Protein AF-A0A1A7W8U2-F1 (afdb_monomer)

Nearest PDB structures (foldseek):
  7jtv-assembly2_A  TM=6.544E-01  e=3.484E-09  Pseudomonas aeruginosa PAO1
  5kdx-assembly1_A  TM=6.532E-01  e=2.659E-08  Pseudomonas aeruginosa PAO1
  5kdv-assembly1_A  TM=6.875E-01  e=7.124E-08  Pseudomonas aeruginosa PAO1
  3q7t-assembly1_B  TM=6.102E-01  e=1.010E-01  Chlamydia trachomatis L2/434/Bu
  3um6-assembly1_A  TM=3.152E-01  e=7.712E-01  Plasmodium falciparum

Structure (mmCIF, N/CA/C/O backbone):
data_AF-A0A1A7W8U2-F1
#
_entry.id   AF-A0A1A7W8U2-F1
#
loop_
_atom_site.group_PDB
_atom_site.id
_atom_site.type_symbol
_atom_site.label_atom_id
_atom_site.label_alt_id
_atom_site.label_comp_id
_atom_site.label_asym_id
_atom_site.label_entity_id
_atom_site.label_seq_id
_atom_site.pdbx_PDB_ins_code
_atom_site.Cartn_x
_atom_site.Cartn_y
_atom_site.Cartn_z
_atom_site.occupancy
_atom_site.B_iso_or_equiv
_atom_site.auth_seq_id
_atom_site.auth_comp_id
_atom_site.auth_asym_id
_atom_site.auth_atom_id
_atom_site.pdbx_PDB_model_num
ATOM 1 N N . MET A 1 1 ? -17.447 20.266 -25.792 1.00 35.22 1 MET A N 1
ATOM 2 C CA . MET A 1 1 ? -17.569 19.116 -24.877 1.00 35.22 1 MET A CA 1
ATOM 3 C C . MET A 1 1 ? -16.655 19.407 -23.708 1.00 35.22 1 MET A C 1
ATOM 5 O O . MET A 1 1 ? -15.456 19.526 -23.907 1.00 35.22 1 MET A O 1
ATOM 9 N N . SER A 1 2 ? -17.232 19.702 -22.549 1.00 32.31 2 SER A N 1
ATOM 10 C CA . SER A 1 2 ? -16.491 19.983 -21.322 1.00 32.31 2 SER A CA 1
ATOM 11 C C . SER A 1 2 ? -15.812 18.700 -20.852 1.00 32.31 2 SER A C 1
ATOM 13 O O . SER A 1 2 ? -16.503 17.728 -20.559 1.00 32.31 2 SER A O 1
ATOM 15 N N . TYR A 1 3 ? -14.481 18.703 -20.794 1.00 31.14 3 TYR A N 1
ATOM 16 C CA . TYR A 1 3 ? -13.728 17.728 -20.013 1.00 31.14 3 TYR A CA 1
ATOM 17 C C . TYR A 1 3 ? -14.196 17.852 -18.558 1.00 31.14 3 TYR A C 1
ATOM 19 O O . TYR A 1 3 ? -13.901 18.846 -17.897 1.00 31.14 3 TYR A O 1
ATOM 27 N N . GLN A 1 4 ? -14.983 16.890 -18.082 1.00 29.34 4 GLN A N 1
ATOM 28 C CA . GLN A 1 4 ? -15.082 16.634 -16.651 1.00 29.34 4 GLN A CA 1
ATOM 29 C C . GLN A 1 4 ? -13.845 15.808 -16.294 1.00 29.34 4 GLN A C 1
ATOM 31 O O . GLN A 1 4 ? -13.695 14.714 -16.843 1.00 29.34 4 GLN A O 1
ATOM 36 N N . PRO A 1 5 ? -12.940 16.307 -15.434 1.00 37.75 5 PRO A N 1
ATOM 37 C CA . PRO A 1 5 ? -11.968 15.437 -14.789 1.00 37.75 5 PRO A CA 1
ATOM 38 C C . PRO A 1 5 ? -12.757 14.310 -14.124 1.00 37.75 5 PRO A C 1
ATOM 40 O O . PRO A 1 5 ? -13.799 14.578 -13.517 1.00 37.75 5 PRO A O 1
ATOM 43 N N . SER A 1 6 ? -12.308 13.066 -14.269 1.00 42.12 6 SER A N 1
ATOM 44 C CA . SER A 1 6 ? -12.828 11.951 -13.480 1.00 42.12 6 SER A CA 1
ATOM 45 C C . SER A 1 6 ? -12.882 12.396 -12.019 1.00 42.12 6 SER A C 1
ATOM 47 O O . SER A 1 6 ? -11.857 12.766 -11.448 1.00 42.12 6 SER A O 1
ATOM 49 N N . GLN A 1 7 ? -14.080 12.459 -11.436 1.00 42.94 7 GLN A N 1
ATOM 50 C CA . GLN A 1 7 ? -14.236 12.754 -10.018 1.00 42.94 7 GLN A CA 1
ATOM 51 C C . GLN A 1 7 ? -13.524 11.639 -9.242 1.00 42.94 7 GLN A C 1
ATOM 53 O O . GLN A 1 7 ? -14.073 10.551 -9.096 1.00 42.94 7 GLN A O 1
ATOM 58 N N . ASN A 1 8 ? -12.307 11.910 -8.760 1.00 53.53 8 ASN A N 1
ATOM 59 C CA . ASN A 1 8 ? -11.673 11.163 -7.676 1.00 53.53 8 ASN A CA 1
ATOM 60 C C . ASN A 1 8 ? -12.566 11.320 -6.445 1.00 53.53 8 ASN A C 1
ATOM 62 O O . ASN A 1 8 ? -12.392 12.231 -5.643 1.00 53.53 8 ASN A O 1
ATOM 66 N N . SER A 1 9 ? -13.595 10.491 -6.321 1.00 67.06 9 SER A N 1
ATOM 67 C CA . SER A 1 9 ? -14.590 10.643 -5.260 1.00 67.06 9 SER A CA 1
ATOM 68 C C . SER A 1 9 ? -14.174 9.925 -3.967 1.00 67.06 9 SER A C 1
ATOM 70 O O . SER A 1 9 ? -15.036 9.476 -3.217 1.00 67.06 9 SER A O 1
ATOM 72 N N . HIS A 1 10 ? -12.871 9.850 -3.673 1.00 89.81 10 HIS A N 1
ATOM 73 C CA . HIS A 1 10 ? -12.372 9.422 -2.358 1.00 89.81 10 HIS A CA 1
ATOM 74 C C . HIS A 1 10 ? -12.546 10.506 -1.287 1.00 89.81 10 HIS A C 1
ATOM 76 O O . HIS A 1 10 ? -12.275 10.266 -0.119 1.00 89.81 10 HIS A O 1
ATOM 82 N N . GLU A 1 11 ? -13.043 11.693 -1.648 1.00 91.31 11 GLU A N 1
ATOM 83 C CA . GLU A 1 11 ? -13.324 12.775 -0.695 1.00 91.31 11 GLU A CA 1
ATOM 84 C C . GLU A 1 11 ? -14.271 12.328 0.429 1.00 91.31 11 GLU A C 1
ATOM 86 O O . GLU A 1 11 ? -14.074 12.685 1.586 1.00 91.31 11 GLU A O 1
ATOM 91 N N . GLY A 1 12 ? -15.276 11.499 0.120 1.00 92.81 12 GLY A N 1
ATOM 92 C CA . GLY A 1 12 ? -16.163 10.928 1.140 1.00 92.81 12 GLY A CA 1
ATOM 93 C C . GLY A 1 12 ? -15.429 9.989 2.102 1.00 92.81 12 GLY A C 1
ATOM 94 O O . GLY A 1 12 ? -15.627 10.072 3.316 1.00 92.81 12 GLY A O 1
ATOM 95 N N . ASP A 1 13 ? -14.543 9.146 1.568 1.00 95.25 13 ASP A N 1
ATOM 96 C CA . ASP A 1 13 ? -13.718 8.214 2.342 1.00 95.25 13 ASP A CA 1
ATOM 97 C C . ASP A 1 13 ? -12.736 8.968 3.246 1.00 95.25 13 ASP A C 1
ATOM 99 O O . ASP A 1 13 ? -12.696 8.751 4.458 1.00 95.25 13 ASP A O 1
ATOM 103 N N . TYR A 1 14 ? -12.005 9.922 2.669 1.00 96.62 14 TYR A N 1
ATOM 104 C CA . TYR A 1 14 ? -11.089 10.803 3.380 1.00 96.62 14 TYR A CA 1
ATOM 105 C C . TYR A 1 14 ? -11.808 11.556 4.504 1.00 96.62 14 TYR A C 1
ATOM 107 O O . TYR A 1 14 ? -11.382 11.499 5.656 1.00 96.62 14 TYR A O 1
ATOM 115 N N . MET A 1 15 ? -12.956 12.177 4.219 1.00 94.94 15 MET A N 1
ATOM 116 C CA . MET A 1 15 ? -13.749 12.881 5.230 1.00 94.94 15 MET A CA 1
ATOM 117 C C . MET A 1 15 ? -14.269 11.951 6.331 1.00 94.94 15 MET A C 1
ATOM 119 O O . MET A 1 15 ? -14.383 12.380 7.480 1.00 94.94 15 MET A O 1
ATOM 123 N N . SER A 1 16 ? -14.570 10.688 6.011 1.00 95.31 16 SER A N 1
ATOM 124 C CA . SER A 1 16 ? -14.965 9.681 6.999 1.00 95.31 16 SER A CA 1
ATOM 125 C C . SER A 1 16 ? -13.815 9.349 7.952 1.00 95.31 16 SER A C 1
ATOM 127 O O . SER A 1 16 ? -14.021 9.321 9.166 1.00 95.31 16 SER A O 1
ATOM 129 N N . ILE A 1 17 ? -12.608 9.132 7.423 1.00 97.25 17 ILE A N 1
ATOM 130 C CA . ILE A 1 17 ? -11.418 8.775 8.213 1.00 97.25 17 ILE A CA 1
ATOM 131 C C . ILE A 1 17 ? -10.926 9.979 9.036 1.00 97.25 17 ILE A C 1
ATOM 133 O O . ILE A 1 17 ? -10.627 9.862 10.225 1.00 97.25 17 ILE A O 1
ATOM 137 N N . MET A 1 18 ? -10.919 11.169 8.438 1.00 97.31 18 MET A N 1
ATOM 138 C CA . MET A 1 18 ? -10.393 12.397 9.046 1.00 97.31 18 MET A CA 1
ATOM 139 C C . MET A 1 18 ? -11.409 13.138 9.927 1.00 97.31 18 MET A C 1
ATOM 141 O O . MET A 1 18 ? -11.132 14.215 10.464 1.00 97.31 18 MET A O 1
ATOM 145 N N . ARG A 1 19 ? -12.606 12.570 10.104 1.00 96.12 19 ARG A N 1
ATOM 146 C CA . ARG A 1 19 ? -13.731 13.201 10.796 1.00 96.12 19 ARG A CA 1
ATOM 147 C C . ARG A 1 19 ? -13.364 13.666 12.208 1.00 96.12 19 ARG A C 1
ATOM 149 O O . ARG A 1 19 ? -13.035 12.870 13.083 1.00 96.12 19 ARG A O 1
ATOM 156 N N . GLY A 1 20 ? -13.535 14.963 12.456 1.00 95.50 20 GLY A N 1
ATOM 157 C CA . GLY A 1 20 ? -13.331 15.572 13.775 1.00 95.50 20 GLY A CA 1
ATOM 158 C C . GLY A 1 20 ? -11.870 15.871 14.121 1.00 95.50 20 GLY A C 1
ATOM 159 O O . GLY A 1 20 ? -11.619 16.489 15.156 1.00 95.50 20 GLY A O 1
ATOM 160 N N . LEU A 1 21 ? -10.923 15.501 13.256 1.00 96.44 21 LEU A N 1
ATOM 161 C CA . LEU A 1 21 ? -9.517 15.857 13.401 1.00 96.44 21 LEU A CA 1
ATOM 162 C C . LEU A 1 21 ? -9.290 17.277 12.876 1.00 96.44 21 LEU A C 1
ATOM 164 O O . LEU A 1 21 ? -9.872 17.686 11.873 1.00 96.44 21 LEU A O 1
ATOM 168 N N . ARG A 1 22 ? -8.457 18.046 13.579 1.00 94.81 22 ARG A N 1
ATOM 169 C CA . ARG A 1 22 ? -8.052 19.404 13.168 1.00 94.81 22 ARG A CA 1
ATOM 170 C C . ARG A 1 22 ? -6.588 19.474 12.784 1.00 94.81 22 ARG A C 1
ATOM 172 O O . ARG A 1 22 ? -6.221 20.246 11.907 1.00 94.81 22 ARG A O 1
ATOM 179 N N . GLU A 1 23 ? -5.774 18.679 13.458 1.00 95.12 23 GLU A N 1
ATOM 180 C CA . GLU A 1 23 ? -4.347 18.571 13.224 1.00 95.12 23 GLU A CA 1
ATOM 181 C C . GLU A 1 23 ? -3.873 17.160 13.580 1.00 95.12 23 GLU A C 1
ATOM 183 O O . GLU A 1 23 ? -4.498 16.471 14.393 1.00 95.12 23 GLU A O 1
ATOM 188 N N . LEU A 1 24 ? -2.772 16.750 12.963 1.00 95.44 24 LEU A N 1
ATOM 189 C CA . LEU A 1 24 ? -2.006 15.558 13.288 1.00 95.44 24 LEU A CA 1
ATOM 190 C C . LEU A 1 24 ? -0.619 16.013 13.739 1.00 95.44 24 LEU A C 1
ATOM 192 O O . LEU A 1 24 ? 0.217 16.395 12.920 1.00 95.44 24 LEU A O 1
ATOM 196 N N . ASN A 1 25 ? -0.373 15.975 15.045 1.00 94.56 25 ASN A N 1
ATOM 197 C CA . ASN A 1 25 ? 0.931 16.320 15.593 1.00 94.56 25 ASN A CA 1
ATOM 198 C C . ASN A 1 25 ? 1.890 15.128 15.477 1.00 94.56 25 ASN A C 1
ATOM 200 O O . ASN A 1 25 ? 1.890 14.248 16.338 1.00 94.56 25 ASN A O 1
ATOM 204 N N . LEU A 1 26 ? 2.704 15.108 14.419 1.00 92.62 26 LEU A N 1
ATOM 205 C CA . LEU A 1 26 ? 3.667 14.035 14.159 1.00 92.62 26 LEU A CA 1
ATOM 206 C C . LEU A 1 26 ? 5.049 14.318 14.758 1.00 92.62 26 LEU A C 1
ATOM 208 O O . LEU A 1 26 ? 5.908 13.446 14.692 1.00 92.62 26 LEU A O 1
ATOM 212 N N . CYS A 1 27 ? 5.265 15.478 15.393 1.00 88.44 27 CYS A N 1
ATOM 213 C CA . CYS A 1 27 ? 6.542 15.911 15.987 1.00 88.44 27 CYS A CA 1
ATOM 214 C C . CYS A 1 27 ? 6.988 15.095 17.225 1.00 88.44 27 CYS A C 1
ATOM 216 O O . CYS A 1 27 ? 7.763 15.585 18.049 1.00 88.44 27 CYS A O 1
ATOM 218 N N . GLY A 1 28 ? 6.455 13.885 17.403 1.00 82.12 28 GLY A N 1
ATOM 219 C CA . GLY A 1 28 ? 6.879 12.934 18.423 1.00 82.12 28 GLY A CA 1
ATOM 220 C C . GLY A 1 28 ? 8.245 12.304 18.110 1.00 82.12 28 GLY A C 1
ATOM 221 O O . GLY A 1 28 ? 8.910 12.688 17.150 1.00 82.12 28 GLY A O 1
ATOM 222 N N . PRO A 1 29 ? 8.689 11.326 18.918 1.00 85.31 29 PRO A N 1
ATOM 223 C CA . PRO A 1 29 ? 9.993 10.681 18.740 1.00 85.31 29 PRO A CA 1
ATOM 224 C C . PRO A 1 29 ? 10.050 9.723 17.536 1.00 85.31 29 PRO A C 1
ATOM 226 O O . PRO A 1 29 ? 11.126 9.255 17.174 1.00 85.31 29 PRO A O 1
ATOM 229 N N . CYS A 1 30 ? 8.901 9.408 16.944 1.00 88.81 30 CYS A N 1
ATOM 230 C CA . CYS A 1 30 ? 8.730 8.369 15.937 1.00 88.81 30 CYS A CA 1
ATOM 231 C C . CYS A 1 30 ? 8.957 8.951 14.539 1.00 88.81 30 CYS A C 1
ATOM 233 O O . CYS A 1 30 ? 8.288 9.915 14.164 1.00 88.81 30 CYS A O 1
ATOM 235 N N . T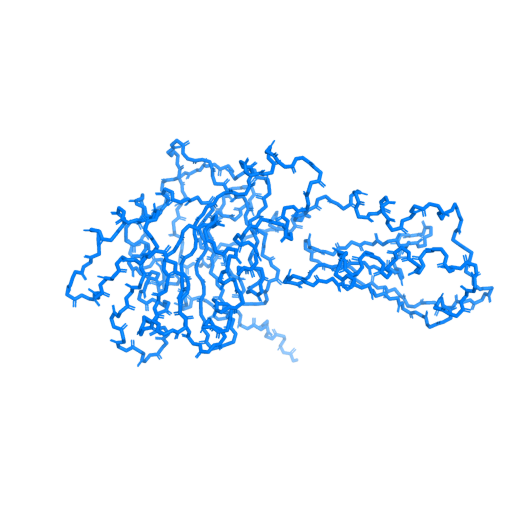HR A 1 31 ? 9.864 8.362 13.756 1.00 95.06 31 THR A N 1
ATOM 236 C CA . THR A 1 31 ? 10.108 8.789 12.367 1.00 95.06 31 THR A CA 1
ATOM 237 C C . THR A 1 31 ? 9.391 7.841 11.411 1.00 95.06 31 THR A C 1
ATOM 239 O O . THR A 1 31 ? 9.801 6.687 11.319 1.00 95.06 31 THR A O 1
ATOM 242 N N . PRO A 1 32 ? 8.330 8.269 10.710 1.00 97.00 32 PRO A N 1
ATOM 243 C CA . PRO A 1 32 ? 7.587 7.384 9.824 1.00 97.00 32 PRO A CA 1
ATOM 244 C C . PRO A 1 32 ? 8.357 7.082 8.532 1.00 97.00 32 PRO A C 1
ATOM 246 O O . PRO A 1 32 ? 9.277 7.812 8.170 1.00 97.00 32 PRO A O 1
ATOM 249 N N . SER A 1 33 ? 7.956 6.043 7.805 1.00 96.62 33 SER A N 1
ATOM 250 C CA . SER A 1 33 ? 8.289 5.889 6.385 1.00 96.62 33 SER A CA 1
ATOM 251 C C . SER A 1 33 ? 7.506 6.883 5.526 1.00 96.62 33 SER A C 1
ATOM 253 O O . SER A 1 33 ? 6.330 7.145 5.784 1.00 96.62 33 SER A O 1
ATOM 255 N N . ASP A 1 34 ? 8.144 7.378 4.468 1.00 95.31 34 ASP A N 1
ATOM 256 C CA . ASP A 1 34 ? 7.444 7.982 3.334 1.00 95.31 34 ASP A CA 1
ATOM 257 C C . ASP A 1 34 ? 6.735 6.877 2.531 1.00 95.31 34 ASP A C 1
ATOM 259 O O . ASP A 1 34 ? 7.344 5.867 2.160 1.00 95.31 34 ASP A O 1
ATOM 263 N N . LEU A 1 35 ? 5.433 7.019 2.311 1.00 96.12 35 LEU A N 1
ATOM 264 C CA . LEU A 1 35 ? 4.609 6.038 1.619 1.00 96.12 35 LEU A CA 1
ATOM 265 C C . LEU A 1 35 ? 4.535 6.360 0.125 1.00 96.12 35 LEU A C 1
ATOM 267 O O . LEU A 1 35 ? 4.183 7.465 -0.280 1.00 96.12 35 LEU A O 1
ATOM 271 N N . VAL A 1 36 ? 4.772 5.355 -0.713 1.00 94.44 36 VAL A N 1
ATOM 272 C CA . VAL A 1 36 ? 4.666 5.482 -2.170 1.00 94.44 36 VAL A CA 1
ATOM 273 C C . VAL A 1 36 ? 3.284 5.019 -2.612 1.00 94.44 36 VAL A C 1
ATOM 275 O O . VAL A 1 36 ? 2.908 3.862 -2.403 1.00 94.44 36 VAL A O 1
ATOM 278 N N . LEU A 1 37 ? 2.528 5.924 -3.236 1.00 92.75 37 LEU A N 1
ATOM 279 C CA . LEU A 1 37 ? 1.187 5.646 -3.751 1.00 92.75 37 LEU A CA 1
ATOM 280 C C . LEU A 1 37 ? 1.231 5.468 -5.272 1.00 92.75 37 LEU A C 1
ATOM 282 O O . LEU A 1 37 ? 1.635 6.376 -5.995 1.00 92.75 37 LEU A O 1
ATOM 286 N N . ILE A 1 38 ? 0.798 4.302 -5.757 1.00 89.19 38 ILE A N 1
ATOM 287 C CA . ILE A 1 38 ? 0.698 3.995 -7.198 1.00 89.19 38 ILE A CA 1
ATOM 288 C C . ILE A 1 38 ? -0.682 3.518 -7.645 1.00 89.19 38 ILE A C 1
ATOM 290 O O . ILE A 1 38 ? -0.925 3.406 -8.842 1.00 89.19 38 ILE A O 1
ATOM 294 N N . GLY A 1 39 ? -1.561 3.162 -6.707 1.00 81.50 39 GLY A N 1
ATOM 295 C CA . GLY A 1 39 ? -2.882 2.636 -7.036 1.00 81.50 39 GLY A CA 1
ATOM 296 C C . GLY A 1 39 ? -3.872 3.747 -7.364 1.00 81.50 39 GLY A C 1
ATOM 297 O O . GLY A 1 39 ? -3.916 4.750 -6.661 1.00 81.50 39 GLY A O 1
ATOM 298 N N . ASP A 1 40 ? -4.742 3.523 -8.349 1.00 84.06 40 ASP A N 1
ATOM 299 C CA . ASP A 1 40 ? -5.821 4.462 -8.707 1.00 84.06 40 ASP A CA 1
ATOM 300 C C . ASP A 1 40 ? -6.806 4.725 -7.552 1.00 84.06 40 ASP A C 1
ATOM 302 O O . ASP A 1 40 ? -7.503 5.737 -7.539 1.00 84.06 40 ASP A O 1
ATOM 306 N N . HIS A 1 41 ? -6.864 3.808 -6.580 1.00 93.19 41 HIS A N 1
ATOM 307 C CA . HIS A 1 41 ? -7.680 3.925 -5.371 1.00 93.19 41 HIS A CA 1
ATOM 308 C C . HIS A 1 41 ? -6.900 4.376 -4.135 1.00 93.19 41 HIS A C 1
ATOM 310 O O . HIS A 1 41 ? -7.505 4.545 -3.078 1.00 93.19 41 HIS A O 1
ATOM 316 N N . ALA A 1 42 ? -5.580 4.543 -4.242 1.00 94.69 42 ALA A N 1
ATOM 317 C CA . ALA A 1 42 ? -4.745 4.966 -3.133 1.00 94.69 42 ALA A CA 1
ATOM 318 C C . ALA A 1 42 ? -4.786 6.491 -2.997 1.00 94.69 42 ALA A C 1
ATOM 320 O O . ALA A 1 42 ? -4.566 7.223 -3.962 1.00 94.69 42 ALA A O 1
ATOM 321 N N . PHE A 1 43 ? -5.034 6.982 -1.787 1.00 95.38 43 PHE A N 1
ATOM 322 C CA . PHE A 1 43 ? -5.053 8.410 -1.493 1.00 95.38 43 PHE A CA 1
ATOM 323 C C . PHE A 1 43 ? -4.382 8.717 -0.147 1.00 95.38 43 PHE A C 1
ATOM 325 O O . PHE A 1 43 ? -4.468 7.921 0.795 1.00 95.38 43 PHE A O 1
ATOM 332 N N . PRO A 1 44 ? -3.695 9.866 -0.032 1.00 96.19 44 PRO A N 1
ATOM 333 C CA . PRO A 1 44 ? -3.043 10.260 1.206 1.00 96.19 44 PRO A CA 1
ATOM 334 C C . PRO A 1 44 ? -4.074 10.703 2.251 1.00 96.19 44 PRO A C 1
ATOM 336 O O . PRO A 1 44 ? -5.033 11.414 1.954 1.00 96.19 44 PRO A O 1
ATOM 339 N N . LEU A 1 45 ? -3.835 10.316 3.501 1.00 97.31 45 LEU A N 1
ATOM 340 C CA . LEU A 1 45 ? -4.529 10.836 4.684 1.00 97.31 45 LEU A CA 1
ATOM 341 C C . LEU A 1 45 ? -3.719 11.953 5.352 1.00 97.31 45 LEU A C 1
ATOM 343 O O . LEU A 1 45 ? -4.286 12.896 5.896 1.00 97.31 45 LEU A O 1
ATOM 347 N N . ALA A 1 46 ? -2.389 11.855 5.288 1.00 95.69 46 ALA A N 1
ATOM 348 C CA . ALA A 1 46 ? -1.460 12.838 5.824 1.00 95.69 46 ALA A CA 1
ATOM 349 C C . ALA A 1 46 ? -0.280 13.014 4.862 1.00 95.69 46 ALA A C 1
ATOM 351 O O . ALA A 1 46 ? 0.366 12.033 4.492 1.00 95.69 46 ALA A O 1
ATOM 352 N N . MET A 1 47 ? 0.001 14.261 4.479 1.00 94.62 47 MET A N 1
ATOM 353 C CA . MET A 1 47 ? 1.124 14.630 3.616 1.00 94.62 47 MET A CA 1
ATOM 354 C C . MET A 1 47 ? 1.842 15.841 4.207 1.00 94.62 47 MET A C 1
ATOM 356 O O . MET A 1 47 ? 1.184 16.803 4.609 1.00 94.62 47 MET A O 1
ATOM 360 N N . ASN A 1 48 ? 3.170 15.790 4.269 1.00 93.19 48 ASN A N 1
ATOM 361 C CA . ASN A 1 48 ? 3.971 16.890 4.802 1.00 93.19 48 ASN A CA 1
ATOM 362 C C . ASN A 1 48 ? 4.282 17.965 3.750 1.00 93.19 48 ASN A C 1
ATOM 364 O O . ASN A 1 48 ? 3.948 17.836 2.569 1.00 93.19 48 ASN A O 1
ATOM 368 N N . SER A 1 49 ? 4.943 19.043 4.175 1.00 91.06 49 SER A N 1
ATOM 369 C CA . SER A 1 49 ? 5.304 20.165 3.301 1.00 91.06 49 SER A CA 1
ATOM 370 C C . SER A 1 49 ? 6.261 19.806 2.151 1.00 91.06 49 SER A C 1
ATOM 372 O O . SER A 1 49 ? 6.335 20.548 1.171 1.00 91.06 49 SER A O 1
ATOM 374 N N . GLN A 1 50 ? 6.953 18.662 2.230 1.00 90.62 50 GLN A N 1
ATOM 375 C CA . GLN A 1 50 ? 7.812 18.130 1.166 1.00 90.62 50 GLN A CA 1
ATOM 376 C C . GLN A 1 50 ? 7.059 17.226 0.177 1.00 90.62 50 GLN A C 1
ATOM 378 O O . GLN A 1 50 ? 7.653 16.739 -0.779 1.00 90.62 50 GLN A O 1
ATOM 383 N N . GLY A 1 51 ? 5.754 17.016 0.367 1.00 89.75 51 GLY A N 1
ATOM 384 C CA . GLY A 1 51 ? 4.955 16.117 -0.464 1.00 89.75 51 GLY A CA 1
ATOM 385 C C . GLY A 1 51 ? 5.095 14.636 -0.111 1.00 89.75 51 GLY A C 1
ATOM 386 O O . GLY A 1 51 ? 4.551 13.812 -0.839 1.00 89.75 51 GLY A O 1
ATOM 387 N N . GLN A 1 52 ? 5.770 14.302 0.993 1.00 93.56 52 GLN A N 1
ATOM 388 C CA . GLN A 1 52 ? 5.890 12.928 1.484 1.00 93.56 52 GLN A CA 1
ATOM 389 C C . GLN A 1 52 ? 4.582 12.492 2.138 1.00 93.56 52 GLN A C 1
ATOM 391 O O . GLN A 1 52 ? 3.965 13.267 2.880 1.00 93.56 52 GLN A O 1
ATOM 396 N N . VAL A 1 53 ? 4.166 11.254 1.893 1.00 95.38 53 VAL A N 1
ATOM 397 C CA . VAL A 1 53 ? 2.914 10.704 2.419 1.00 95.38 53 VAL A CA 1
ATOM 398 C C . VAL A 1 53 ? 3.219 9.894 3.669 1.00 95.38 53 VAL A C 1
ATOM 400 O O . VAL A 1 53 ? 3.992 8.953 3.628 1.00 95.38 53 VAL A O 1
ATOM 403 N N . LEU A 1 54 ? 2.599 10.233 4.796 1.00 96.75 54 LEU A N 1
ATOM 404 C CA . LEU A 1 54 ? 2.912 9.611 6.094 1.00 96.75 54 LEU A CA 1
ATOM 405 C C . LEU A 1 54 ? 1.817 8.641 6.554 1.00 96.75 54 LEU A C 1
ATOM 407 O O . LEU A 1 54 ? 2.029 7.787 7.415 1.00 96.75 54 LEU A O 1
ATOM 411 N N . MET A 1 55 ? 0.621 8.791 5.987 1.00 98.19 55 MET A N 1
ATOM 412 C CA . MET A 1 55 ? -0.529 7.916 6.183 1.00 98.19 55 MET A CA 1
ATOM 413 C C . MET A 1 55 ? -1.333 7.895 4.888 1.00 98.19 55 MET A C 1
ATOM 415 O O . MET A 1 55 ? -1.507 8.942 4.257 1.00 98.19 55 MET A O 1
ATOM 419 N N . ALA A 1 56 ? -1.862 6.740 4.511 1.00 98.25 56 ALA A N 1
ATOM 420 C CA . ALA A 1 56 ? -2.651 6.575 3.298 1.00 98.25 56 ALA A CA 1
ATOM 421 C C . ALA A 1 56 ? -3.795 5.585 3.506 1.00 98.25 56 ALA A C 1
ATOM 423 O O . ALA A 1 56 ? -3.793 4.787 4.443 1.00 98.25 56 ALA A O 1
ATOM 424 N N . ALA A 1 57 ? -4.769 5.631 2.609 1.00 98.50 57 ALA A N 1
ATOM 425 C CA . ALA A 1 57 ? -5.829 4.644 2.515 1.00 98.50 57 ALA A CA 1
ATOM 426 C C . ALA A 1 57 ? -5.999 4.202 1.063 1.00 98.50 57 ALA A C 1
ATOM 428 O O . ALA A 1 57 ? -5.606 4.913 0.137 1.00 98.50 57 ALA A O 1
ATOM 429 N N . SER A 1 58 ? -6.548 3.008 0.866 1.00 97.94 58 SER A N 1
ATOM 430 C CA . SER A 1 58 ? -6.831 2.477 -0.463 1.00 97.94 58 SER A CA 1
ATOM 431 C C . SER A 1 58 ? -7.955 1.442 -0.437 1.00 97.94 58 SER A C 1
ATOM 433 O O . SER A 1 58 ? -8.387 0.977 0.623 1.00 97.94 58 SER A O 1
ATOM 435 N N . LEU A 1 59 ? -8.425 1.074 -1.624 1.00 96.19 59 LEU A N 1
ATOM 436 C CA . LEU A 1 59 ? -9.391 0.007 -1.861 1.00 96.19 59 LEU A CA 1
ATOM 437 C C . LEU A 1 59 ? -8.707 -1.140 -2.610 1.00 96.19 59 LEU A C 1
ATOM 439 O O . LEU A 1 59 ? -7.914 -0.906 -3.524 1.00 96.19 59 LEU A O 1
ATOM 443 N N . TYR A 1 60 ? -9.053 -2.381 -2.269 1.00 95.25 60 TYR A N 1
ATOM 444 C CA . TYR A 1 60 ? -8.592 -3.556 -3.008 1.00 95.25 60 TYR A CA 1
ATOM 445 C C . TYR A 1 60 ? -9.668 -4.641 -3.053 1.00 95.25 60 TYR A C 1
ATOM 447 O O . TYR A 1 60 ? -10.124 -5.135 -2.023 1.00 95.25 60 TYR A O 1
ATOM 455 N N . GLY A 1 61 ? -10.080 -5.025 -4.266 1.00 94.44 61 GLY A N 1
ATOM 456 C CA . GLY A 1 61 ? -11.247 -5.886 -4.455 1.00 94.44 61 GLY A CA 1
ATOM 457 C C . GLY A 1 61 ? -12.502 -5.228 -3.879 1.00 94.44 61 GLY A C 1
ATOM 458 O O . GLY A 1 61 ? -12.854 -4.120 -4.275 1.00 94.44 61 GLY A O 1
ATOM 459 N N . SER A 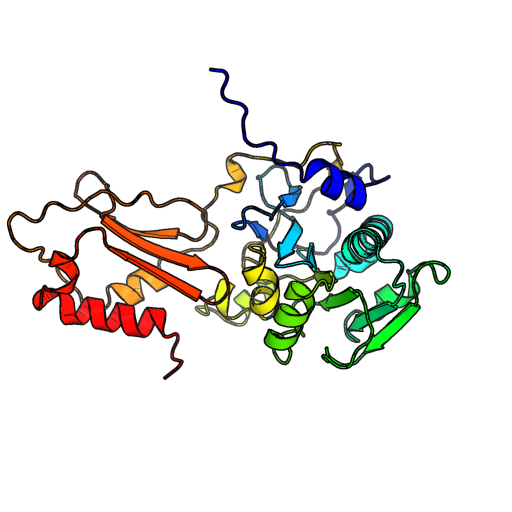1 62 ? -13.173 -5.908 -2.952 1.00 94.38 62 SER A N 1
ATOM 460 C CA . SER A 1 62 ? -14.311 -5.352 -2.208 1.00 94.38 62 SER A CA 1
ATOM 461 C C . SER A 1 62 ? -13.933 -4.779 -0.838 1.00 94.38 62 SER A C 1
ATOM 463 O O . SER A 1 62 ? -14.805 -4.240 -0.159 1.00 94.38 62 SER A O 1
ATOM 465 N N . GLY A 1 63 ? -12.675 -4.918 -0.413 1.00 96.25 63 GLY A N 1
ATOM 466 C CA . GLY A 1 63 ? -12.200 -4.468 0.891 1.00 96.25 63 GLY A CA 1
ATOM 467 C C . GLY A 1 63 ? -11.401 -3.177 0.835 1.00 96.25 63 GLY A C 1
ATOM 468 O O . GLY A 1 63 ? -11.358 -2.462 -0.172 1.00 96.25 63 GLY A O 1
ATOM 469 N N . ARG A 1 64 ? -10.804 -2.855 1.980 1.00 97.62 64 ARG A N 1
ATOM 470 C CA . ARG A 1 64 ? -10.243 -1.535 2.275 1.00 97.62 64 ARG A CA 1
ATOM 471 C C . ARG A 1 64 ? -8.976 -1.669 3.102 1.00 97.62 64 ARG A C 1
ATOM 473 O O . ARG A 1 64 ? -8.860 -2.590 3.909 1.00 97.62 64 ARG A O 1
ATOM 480 N N . ILE A 1 65 ? -8.063 -0.720 2.949 1.00 98.62 65 ILE A N 1
ATOM 481 C CA . ILE A 1 65 ? -6.837 -0.669 3.741 1.00 98.62 65 ILE A CA 1
ATOM 482 C C . ILE A 1 65 ? -6.522 0.749 4.196 1.00 98.62 65 ILE A C 1
ATOM 484 O O . ILE A 1 65 ? -6.714 1.707 3.450 1.00 98.62 65 ILE A O 1
ATOM 488 N N . VAL A 1 66 ? -6.017 0.865 5.421 1.00 98.81 66 VAL A N 1
ATOM 489 C CA . VAL A 1 66 ? -5.376 2.068 5.951 1.00 98.81 66 VAL A CA 1
ATOM 490 C C . VAL A 1 66 ? -3.950 1.704 6.348 1.00 98.81 66 VAL A C 1
ATOM 492 O O . VAL A 1 66 ? -3.716 0.678 6.986 1.00 98.81 66 VAL A O 1
ATOM 495 N N . VAL A 1 67 ? -3.004 2.546 5.948 1.00 98.75 67 VAL A N 1
ATOM 496 C CA . VAL A 1 67 ? -1.566 2.353 6.122 1.00 98.75 67 VAL A CA 1
ATOM 497 C C . VAL A 1 67 ? -1.001 3.544 6.883 1.00 98.75 67 VAL A C 1
ATOM 499 O O . VAL A 1 67 ? -1.165 4.686 6.449 1.00 98.75 67 VAL A O 1
ATOM 502 N N . LEU A 1 68 ? -0.335 3.293 8.010 1.00 98.56 68 LEU A N 1
ATOM 503 C CA . LEU A 1 68 ? 0.346 4.321 8.800 1.00 98.56 68 LEU A CA 1
ATOM 504 C C . LEU A 1 68 ? 1.855 4.096 8.731 1.00 98.56 68 LEU A C 1
ATOM 506 O O . LEU A 1 68 ? 2.318 3.001 9.029 1.00 98.56 68 LEU A O 1
ATOM 510 N N . GLY A 1 69 ? 2.630 5.130 8.406 1.00 97.62 69 GLY A N 1
ATOM 511 C CA . GLY A 1 69 ? 4.083 5.020 8.242 1.00 97.62 69 GLY A CA 1
ATOM 512 C C . GLY A 1 69 ? 4.877 4.722 9.520 1.00 97.62 69 GLY A C 1
ATOM 513 O O . GLY A 1 69 ? 6.099 4.731 9.454 1.00 97.62 69 GLY A O 1
ATOM 51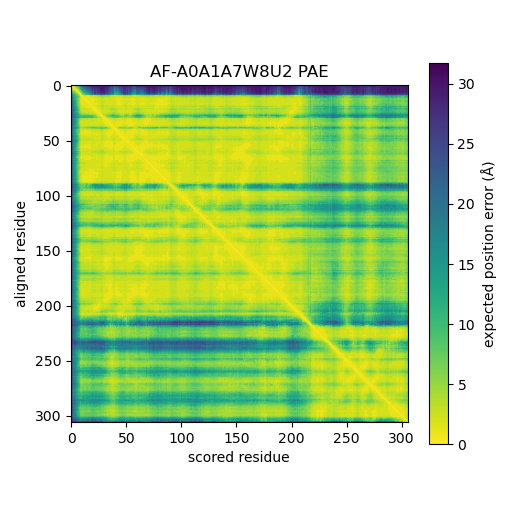4 N N . HIS A 1 70 ? 4.229 4.499 10.670 1.00 97.56 70 HIS A N 1
ATOM 515 C CA . HIS A 1 70 ? 4.870 4.066 11.916 1.00 97.56 70 HIS A CA 1
ATOM 516 C C . HIS A 1 70 ? 3.862 3.377 12.853 1.00 97.56 70 HIS A C 1
ATOM 518 O O . HIS A 1 70 ? 2.726 3.847 12.961 1.00 97.56 70 HIS A O 1
ATOM 524 N N . GLU A 1 71 ? 4.242 2.319 13.583 1.00 96.25 71 GLU A N 1
ATOM 525 C CA . GLU A 1 71 ? 3.308 1.602 14.478 1.00 96.25 71 GLU A CA 1
ATOM 526 C C . GLU A 1 71 ? 2.796 2.451 15.655 1.00 96.25 71 GLU A C 1
ATOM 528 O O . GLU A 1 71 ? 1.607 2.411 15.976 1.00 96.25 71 GLU A O 1
ATOM 533 N N . ASP A 1 72 ? 3.645 3.294 16.251 1.00 94.88 72 ASP A N 1
ATOM 534 C CA . ASP A 1 72 ? 3.259 4.212 17.337 1.00 94.88 72 ASP A CA 1
ATOM 535 C C . ASP A 1 72 ? 2.101 5.164 16.984 1.00 94.88 72 ASP A C 1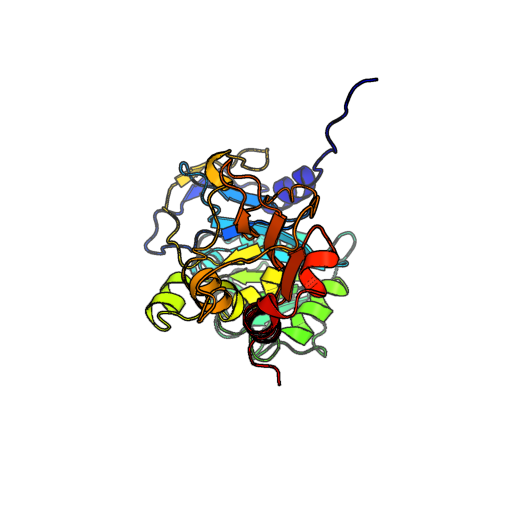
ATOM 537 O O . ASP A 1 72 ? 1.385 5.637 17.876 1.00 94.88 72 ASP A O 1
ATOM 541 N N . TYR A 1 73 ? 1.842 5.409 15.695 1.00 95.94 73 TYR A N 1
ATOM 542 C CA . TYR A 1 73 ? 0.704 6.223 15.257 1.00 95.94 73 TYR A CA 1
ATOM 543 C C . TYR A 1 73 ? -0.644 5.592 15.605 1.00 95.94 73 TYR A C 1
ATOM 545 O O . TYR A 1 73 ? -1.620 6.320 15.800 1.00 95.94 73 TYR A O 1
ATOM 553 N N . LEU A 1 74 ? -0.689 4.270 15.793 1.00 96.06 74 LEU A N 1
ATOM 554 C CA . LEU A 1 74 ? -1.880 3.578 16.277 1.00 96.06 74 LEU A CA 1
ATOM 555 C C . LEU A 1 74 ? -2.299 4.051 17.680 1.00 96.06 74 LEU A C 1
ATOM 557 O O . LEU A 1 74 ? -3.486 4.101 17.995 1.00 96.06 74 LEU A O 1
ATOM 561 N N . SER A 1 75 ? -1.333 4.417 18.527 1.00 93.75 75 SER A N 1
ATOM 562 C CA . SER A 1 75 ? -1.599 4.920 19.881 1.00 93.75 75 SER A CA 1
ATOM 563 C C . SER A 1 75 ? -1.621 6.447 19.947 1.00 93.75 75 SER A C 1
ATOM 565 O O . SER A 1 75 ? -2.358 7.010 20.755 1.00 93.75 75 SER A O 1
ATOM 567 N N . ALA A 1 76 ? -0.844 7.129 19.100 1.00 93.31 76 ALA A N 1
ATOM 568 C CA . ALA A 1 76 ? -0.780 8.589 19.076 1.00 93.31 76 ALA A CA 1
ATOM 569 C C . ALA A 1 76 ? -2.065 9.242 18.532 1.00 93.31 76 ALA A C 1
ATOM 571 O O . ALA A 1 76 ? -2.411 10.349 18.950 1.00 93.31 76 ALA A O 1
ATOM 572 N N . PHE A 1 77 ? -2.796 8.561 17.639 1.00 94.81 77 PHE A N 1
ATOM 573 C CA . PHE A 1 77 ? -3.986 9.108 16.974 1.00 94.81 77 PHE A CA 1
ATOM 574 C C . PHE A 1 77 ? -5.243 8.246 17.182 1.00 94.81 77 PHE A C 1
ATOM 576 O O . PHE A 1 77 ? -5.834 7.772 16.211 1.00 94.81 77 PHE A O 1
ATOM 583 N N . PRO A 1 78 ? -5.728 8.071 18.427 1.00 94.25 78 PRO A N 1
ATOM 584 C CA . PRO A 1 78 ? -6.840 7.163 18.722 1.00 94.25 78 PRO A CA 1
ATOM 585 C C . PRO A 1 78 ? -8.134 7.527 17.977 1.00 94.25 78 PRO A C 1
ATOM 587 O O . PRO A 1 78 ? -8.853 6.640 17.530 1.00 94.25 78 PRO A O 1
ATOM 590 N N . ALA A 1 79 ? -8.411 8.820 17.774 1.00 95.12 79 ALA A N 1
ATOM 591 C CA . ALA A 1 79 ? -9.578 9.268 17.010 1.00 95.12 79 ALA A CA 1
ATOM 592 C C . ALA A 1 79 ? -9.475 8.934 15.508 1.00 95.12 79 ALA A C 1
ATOM 594 O O . ALA A 1 79 ? -10.473 8.555 14.897 1.00 95.12 79 ALA A O 1
ATOM 595 N N . LEU A 1 80 ? -8.274 9.032 14.920 1.00 97.12 80 LEU A N 1
ATOM 596 C CA . LEU A 1 80 ? -8.030 8.617 13.534 1.00 97.12 80 LEU A CA 1
ATOM 597 C C . LEU A 1 80 ? -8.205 7.106 13.396 1.00 97.12 80 LEU A C 1
ATOM 599 O O . LEU A 1 80 ? -8.884 6.654 12.481 1.00 97.12 80 LEU A O 1
ATOM 603 N N . VAL A 1 81 ? -7.635 6.335 14.326 1.00 97.00 81 VAL A N 1
ATOM 604 C CA . VAL A 1 81 ? -7.745 4.873 14.329 1.00 97.00 81 VAL A CA 1
ATOM 605 C C . VAL A 1 81 ? -9.197 4.432 14.488 1.00 97.00 81 VAL A C 1
ATOM 607 O O . VAL A 1 81 ? -9.647 3.570 13.742 1.00 97.00 81 VAL A O 1
ATOM 610 N N . GLU A 1 82 ? -9.966 5.042 15.390 1.00 95.31 82 GLU A N 1
ATOM 611 C CA . GLU A 1 82 ? -11.390 4.727 15.547 1.00 95.31 82 GLU A CA 1
ATOM 612 C C . GLU A 1 82 ? -12.177 4.983 14.251 1.00 95.31 82 GLU A C 1
ATOM 614 O O . GLU A 1 82 ? -12.906 4.105 13.784 1.00 95.31 82 GLU A O 1
ATOM 619 N N . ASN A 1 83 ? -11.994 6.150 13.624 1.00 96.12 83 ASN A N 1
ATOM 620 C CA . ASN A 1 83 ? -12.636 6.457 12.345 1.00 96.12 83 ASN A CA 1
ATOM 621 C C . ASN A 1 83 ? -12.191 5.499 11.227 1.00 96.12 83 ASN A C 1
ATOM 623 O O . ASN A 1 83 ? -13.022 5.067 10.426 1.00 96.12 83 ASN A O 1
ATOM 627 N N . ALA A 1 84 ? -10.904 5.141 11.184 1.00 97.44 84 ALA A N 1
ATOM 628 C CA . ALA A 1 84 ? -10.365 4.173 10.238 1.00 97.44 84 ALA A CA 1
ATOM 629 C C . ALA A 1 84 ? -11.025 2.803 10.421 1.00 97.44 84 ALA A C 1
ATOM 631 O O . ALA A 1 84 ? -11.498 2.231 9.447 1.00 97.44 84 ALA A O 1
ATOM 632 N N . LEU A 1 85 ? -11.151 2.302 11.654 1.00 96.00 85 LEU A N 1
ATOM 633 C CA . LEU A 1 85 ? -11.819 1.028 11.928 1.00 96.00 85 LEU A CA 1
ATOM 634 C C . LEU A 1 85 ? -13.298 1.039 11.520 1.00 96.00 85 LEU A C 1
ATOM 636 O O . LEU A 1 85 ? -13.795 0.026 11.036 1.00 96.00 85 LEU A O 1
ATOM 640 N N . ILE A 1 86 ? -14.004 2.165 11.683 1.00 94.81 86 ILE A N 1
ATOM 641 C CA . ILE A 1 86 ? -15.382 2.318 11.184 1.00 94.81 86 ILE A CA 1
ATOM 642 C C . ILE A 1 86 ? -15.401 2.219 9.657 1.00 94.81 86 ILE A C 1
ATOM 644 O O . ILE A 1 86 ? -16.199 1.468 9.101 1.00 94.81 86 ILE A O 1
ATOM 648 N N . TRP A 1 87 ? -14.518 2.954 8.979 1.00 96.50 87 TRP A N 1
ATOM 649 C CA . TRP A 1 87 ? -14.454 2.974 7.519 1.00 96.50 87 TRP A CA 1
ATOM 650 C C . TRP A 1 87 ? -14.036 1.618 6.928 1.00 96.50 87 TRP A C 1
ATOM 652 O O . TRP A 1 87 ? -14.584 1.199 5.908 1.00 96.50 87 TRP A O 1
ATOM 662 N N . LEU A 1 88 ? -13.118 0.908 7.585 1.00 97.31 88 LEU A N 1
ATOM 663 C CA . LEU A 1 88 ? -12.560 -0.375 7.150 1.00 97.31 88 LEU A CA 1
ATOM 664 C C . LEU A 1 88 ? -13.570 -1.527 7.151 1.00 97.31 88 LEU A C 1
ATOM 666 O O . LEU A 1 88 ? -13.389 -2.471 6.391 1.00 97.31 88 LEU A O 1
ATOM 670 N N . ARG A 1 89 ? -14.647 -1.453 7.942 1.00 92.88 89 ARG A N 1
ATOM 671 C CA . ARG A 1 89 ? -15.714 -2.475 7.946 1.00 92.88 89 ARG A CA 1
ATOM 672 C C . ARG A 1 89 ? -16.438 -2.610 6.605 1.00 92.88 89 ARG A C 1
ATOM 674 O O . ARG A 1 89 ? -17.086 -3.629 6.379 1.00 92.88 89 ARG A O 1
ATOM 681 N N . GLY A 1 90 ? -16.353 -1.588 5.752 1.00 87.56 90 GLY A N 1
ATOM 682 C CA . GLY A 1 90 ? -17.086 -1.508 4.493 1.00 87.56 90 GLY A CA 1
ATOM 683 C C . GLY A 1 90 ? -18.484 -0.903 4.649 1.00 87.56 90 GLY A C 1
ATOM 684 O O . GLY A 1 90 ? -19.042 -0.823 5.745 1.00 87.56 90 GLY A O 1
ATOM 685 N N . GLU A 1 91 ? -19.060 -0.441 3.537 1.00 78.50 91 GLU A N 1
ATOM 686 C CA . GLU A 1 91 ? -20.398 0.159 3.558 1.00 78.50 91 GLU A CA 1
ATOM 687 C C . GLU A 1 91 ? -21.472 -0.874 3.914 1.00 78.50 91 GLU A C 1
ATOM 689 O O . GLU A 1 91 ? -21.507 -1.971 3.360 1.00 78.50 91 GLU A O 1
ATOM 694 N N . GLY A 1 92 ? -22.377 -0.509 4.827 1.00 71.94 92 GLY A N 1
ATOM 695 C CA . GLY A 1 92 ? -23.502 -1.360 5.230 1.00 71.94 92 GLY A CA 1
ATOM 696 C C . GLY A 1 92 ? -23.130 -2.558 6.112 1.00 71.94 92 GLY A C 1
ATOM 697 O O . GLY A 1 92 ? -23.999 -3.377 6.403 1.00 71.94 92 GLY A O 1
ATOM 698 N N . SER A 1 93 ? -21.870 -2.670 6.544 1.00 79.81 93 SER A N 1
ATOM 699 C CA . SER A 1 93 ? -21.413 -3.714 7.462 1.00 79.81 93 SER A CA 1
ATOM 700 C C . SER A 1 93 ? -21.506 -3.254 8.916 1.00 79.81 93 SER A C 1
ATOM 702 O O . SER A 1 93 ? -20.799 -2.342 9.345 1.00 79.81 93 SER A O 1
ATOM 704 N N . ASP A 1 94 ? -22.333 -3.945 9.699 1.00 78.81 94 ASP A N 1
ATOM 705 C CA . ASP A 1 94 ? -22.434 -3.751 11.150 1.00 78.81 94 ASP A CA 1
ATOM 706 C C . ASP A 1 94 ? -21.506 -4.693 11.935 1.00 78.81 94 ASP A C 1
ATOM 708 O O . ASP A 1 94 ? -21.627 -4.783 13.155 1.00 78.81 94 ASP A O 1
ATOM 712 N N . ASN A 1 95 ? -20.590 -5.420 11.271 1.00 87.38 95 ASN A N 1
ATOM 713 C CA . ASN A 1 95 ? -19.699 -6.363 11.951 1.00 87.38 95 ASN A CA 1
ATOM 714 C C . ASN A 1 95 ? -18.766 -5.604 12.915 1.00 87.38 95 ASN A C 1
ATOM 716 O O . ASN A 1 95 ? -17.882 -4.872 12.460 1.00 87.38 95 ASN A O 1
ATOM 720 N N . PRO A 1 96 ? -18.914 -5.773 14.244 1.00 88.56 96 PRO A N 1
ATOM 721 C CA . PRO A 1 96 ? -18.095 -5.048 15.202 1.00 88.56 96 PRO A CA 1
ATOM 722 C C . PRO A 1 96 ? -16.731 -5.713 15.427 1.00 88.56 96 PRO A C 1
ATOM 724 O O . PRO A 1 96 ? -15.915 -5.158 16.162 1.00 88.56 96 PRO A O 1
ATOM 727 N N . SER A 1 97 ? -16.499 -6.903 14.863 1.00 94.81 97 SER A N 1
ATOM 728 C CA . SER A 1 97 ? -15.350 -7.745 15.180 1.00 94.81 97 SER A CA 1
ATOM 729 C C . SER A 1 97 ? -14.058 -7.206 14.567 1.00 94.81 97 SER A C 1
ATOM 731 O O . SER A 1 97 ? -13.953 -7.046 13.347 1.00 94.81 97 SER A O 1
ATOM 733 N N . VAL A 1 98 ? -13.078 -6.952 15.434 1.00 96.38 98 VAL A N 1
ATOM 734 C CA . VAL A 1 98 ? -11.724 -6.511 15.088 1.00 96.38 98 VAL A CA 1
ATOM 735 C C . VAL A 1 98 ? -10.734 -7.499 15.689 1.00 96.38 98 VAL A C 1
ATOM 737 O O . VAL A 1 98 ? -10.687 -7.662 16.908 1.00 96.38 98 VAL A O 1
ATOM 740 N N . ALA A 1 99 ? -9.933 -8.136 14.843 1.00 97.06 99 ALA A N 1
ATOM 741 C CA . ALA A 1 99 ? -8.801 -8.937 15.285 1.00 97.06 99 ALA A CA 1
ATOM 742 C C . ALA A 1 99 ? -7.549 -8.052 15.327 1.00 97.06 99 ALA A C 1
ATOM 744 O O . ALA A 1 99 ? -7.222 -7.379 14.352 1.00 97.06 99 ALA A O 1
ATOM 745 N N . VAL A 1 100 ? -6.866 -8.031 16.468 1.00 97.38 100 VAL A N 1
ATOM 746 C CA . VAL A 1 100 ? -5.671 -7.219 16.717 1.00 97.38 100 VAL A CA 1
ATOM 747 C C . VAL A 1 100 ? -4.486 -8.151 16.888 1.00 97.38 100 VAL A C 1
ATOM 749 O O . VAL A 1 100 ? -4.496 -9.018 17.761 1.00 97.38 100 VAL A O 1
ATOM 752 N N . HIS A 1 101 ? -3.455 -7.977 16.073 1.00 97.44 101 HIS A N 1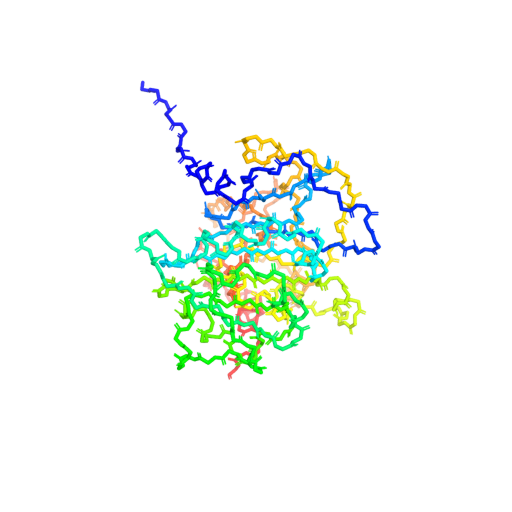
ATOM 753 C CA . HIS A 1 101 ? -2.224 -8.736 16.211 1.00 97.44 101 HIS A CA 1
ATOM 754 C C . HIS A 1 101 ? -1.558 -8.460 17.571 1.00 97.44 101 HIS A C 1
ATOM 756 O O . HIS A 1 101 ? -1.506 -7.320 18.038 1.00 97.44 101 HIS A O 1
ATOM 762 N N . HIS A 1 102 ? -1.033 -9.500 18.218 1.00 95.62 102 HIS A N 1
ATOM 763 C CA . HIS A 1 102 ? -0.507 -9.422 19.583 1.00 95.62 102 HIS A CA 1
ATOM 764 C C . HIS A 1 102 ? 0.632 -8.409 19.774 1.00 95.62 102 HIS A C 1
ATOM 766 O O . HIS A 1 102 ? 0.780 -7.884 20.871 1.00 95.62 102 HIS A O 1
ATOM 772 N N . ASN A 1 103 ? 1.405 -8.084 18.739 1.00 95.81 103 ASN A N 1
ATOM 773 C CA . ASN A 1 103 ? 2.469 -7.075 18.829 1.00 95.81 103 ASN A CA 1
ATOM 774 C C . ASN A 1 103 ? 1.937 -5.642 18.992 1.00 95.81 103 ASN A C 1
ATOM 776 O O . ASN A 1 103 ? 2.607 -4.798 19.579 1.00 95.81 103 ASN A O 1
ATOM 780 N N . VAL A 1 104 ? 0.704 -5.378 18.553 1.00 95.38 104 VAL A N 1
ATOM 781 C CA . VAL A 1 104 ? 0.021 -4.076 18.673 1.00 95.38 104 VAL A CA 1
ATOM 782 C C . VAL A 1 104 ? -1.133 -4.132 19.682 1.00 95.38 104 VAL A C 1
ATOM 784 O O . VAL A 1 104 ? -2.048 -3.308 19.664 1.00 95.38 104 VAL A O 1
ATOM 787 N N . TRP A 1 105 ? -1.079 -5.088 20.619 1.00 93.62 105 TRP A N 1
ATOM 788 C CA . TRP A 1 105 ? -2.122 -5.323 21.626 1.00 93.62 105 TRP A CA 1
ATOM 789 C C . TRP A 1 105 ? -2.454 -4.089 22.473 1.00 93.62 105 TRP A C 1
ATOM 791 O O . TRP A 1 105 ? -3.589 -3.951 22.924 1.00 93.62 105 TRP A O 1
ATOM 801 N N . ALA A 1 106 ? -1.492 -3.185 22.686 1.00 90.75 106 ALA A N 1
ATOM 802 C CA . ALA A 1 106 ? -1.682 -1.982 23.495 1.00 90.75 106 ALA A CA 1
ATOM 803 C C . ALA A 1 106 ? -2.824 -1.097 22.963 1.00 90.75 106 ALA A C 1
ATOM 805 O O . ALA A 1 106 ? -3.519 -0.442 23.738 1.00 90.75 106 ALA A O 1
ATOM 806 N N . VAL A 1 107 ? -3.070 -1.135 21.650 1.00 90.69 107 VAL A N 1
ATOM 807 C CA . VAL A 1 107 ? -4.123 -0.359 20.986 1.00 90.69 107 VAL A CA 1
ATOM 808 C C . VAL A 1 107 ? -5.515 -0.929 21.294 1.00 90.69 107 VAL A C 1
ATOM 810 O O . VAL A 1 107 ? -6.489 -0.181 21.325 1.00 90.69 107 VAL A O 1
ATOM 813 N N . ALA A 1 108 ? -5.623 -2.226 21.613 1.00 88.81 108 ALA A N 1
ATOM 814 C CA . ALA A 1 108 ? -6.897 -2.887 21.907 1.00 88.81 108 ALA A CA 1
ATOM 815 C C . ALA A 1 108 ? -7.649 -2.245 23.085 1.00 88.81 108 ALA A C 1
ATOM 817 O O . ALA A 1 108 ? -8.879 -2.213 23.091 1.00 88.81 108 ALA A O 1
ATOM 818 N N . GLY A 1 109 ? -6.917 -1.704 24.067 1.00 85.19 109 GLY A N 1
ATOM 819 C CA . GLY A 1 109 ? -7.492 -1.023 25.229 1.00 85.19 109 GLY A CA 1
ATOM 820 C C . GLY A 1 109 ? -8.075 0.363 24.934 1.00 85.19 109 GLY A C 1
ATOM 821 O O . GLY A 1 109 ? -8.816 0.889 25.762 1.00 85.19 109 GLY A O 1
ATOM 822 N N . ASN A 1 110 ? -7.770 0.947 23.771 1.00 85.31 110 ASN A N 1
ATOM 823 C CA . ASN A 1 110 ? -8.198 2.299 23.402 1.00 85.31 110 ASN A CA 1
ATOM 824 C C . ASN A 1 110 ? -9.549 2.321 22.677 1.00 85.31 110 ASN A C 1
ATOM 826 O O . ASN A 1 110 ? -10.116 3.393 22.470 1.00 85.31 110 ASN A O 1
ATOM 830 N N . PHE A 1 111 ? -10.068 1.159 22.275 1.00 86.81 111 PHE A N 1
ATOM 831 C CA . PHE A 1 111 ? -11.283 1.078 21.477 1.00 86.81 111 PHE A CA 1
ATOM 832 C C . PHE A 1 111 ? -12.549 1.182 22.319 1.00 86.81 111 PHE A C 1
ATOM 834 O O . PHE A 1 111 ? -12.666 0.617 23.409 1.00 86.81 111 PHE A O 1
ATOM 841 N N . ASN A 1 112 ? -13.550 1.865 21.767 1.00 85.31 112 ASN A N 1
ATOM 842 C CA . ASN A 1 112 ? -14.871 1.924 22.364 1.00 85.31 112 ASN A CA 1
ATOM 843 C C . ASN A 1 112 ? -15.538 0.535 22.337 1.00 85.31 112 ASN A C 1
ATOM 845 O O . ASN A 1 112 ? -16.014 0.079 21.295 1.00 85.31 112 ASN A O 1
ATOM 849 N N . SER A 1 113 ? -15.628 -0.116 23.498 1.00 83.62 113 SER A N 1
ATOM 850 C CA . SER A 1 113 ? -16.201 -1.464 23.653 1.00 83.62 113 SER A CA 1
ATOM 851 C C . SER A 1 113 ? -17.689 -1.566 23.300 1.00 83.62 113 SER A C 1
ATOM 853 O O . SER A 1 113 ? -18.197 -2.666 23.094 1.00 83.62 113 SER A O 1
ATOM 855 N N . SER A 1 114 ? -18.400 -0.436 23.199 1.00 84.50 114 SER A N 1
ATOM 856 C CA . SER A 1 114 ? -19.775 -0.411 22.680 1.00 84.50 114 SER A CA 1
ATOM 857 C C . SER A 1 114 ? -19.844 -0.494 21.152 1.00 84.50 114 SER A C 1
ATOM 859 O O . SER A 1 114 ? -20.877 -0.879 20.612 1.00 84.50 114 SER A O 1
ATOM 861 N N . MET A 1 115 ? -18.754 -0.150 20.459 1.00 86.06 115 MET A N 1
ATOM 862 C CA . MET A 1 115 ? -18.670 -0.154 18.999 1.00 86.06 115 MET A CA 1
ATOM 863 C C . MET A 1 115 ? -17.896 -1.351 18.457 1.00 86.06 115 MET A C 1
ATOM 865 O O . MET A 1 115 ? -18.259 -1.852 17.394 1.00 86.06 115 MET A O 1
ATOM 869 N N . PHE A 1 116 ? -16.845 -1.802 19.147 1.00 92.00 116 PHE A N 1
ATOM 870 C CA . PHE A 1 116 ? -15.926 -2.835 18.662 1.00 92.00 116 PHE A CA 1
ATOM 871 C C . PHE A 1 116 ? -15.895 -4.055 19.586 1.00 92.00 116 PHE A C 1
ATOM 873 O O . PHE A 1 116 ? -15.836 -3.926 20.808 1.00 92.00 116 PHE A O 1
ATOM 880 N N . GLN A 1 117 ? -15.884 -5.244 18.984 1.00 94.06 117 GLN A N 1
ATOM 881 C CA . GLN A 1 117 ? -15.600 -6.515 19.646 1.00 94.06 117 GLN A CA 1
ATOM 882 C C . GLN A 1 117 ? -14.176 -6.924 19.290 1.00 94.06 117 GLN A C 1
ATOM 884 O O . GLN A 1 117 ? -13.913 -7.388 18.183 1.00 94.06 117 GLN A O 1
ATOM 889 N N . VAL A 1 118 ? -13.259 -6.685 20.219 1.00 94.50 118 VAL A N 1
ATOM 890 C CA . VAL A 1 118 ? -11.824 -6.776 19.963 1.00 94.50 118 VAL A CA 1
ATOM 891 C C . VAL A 1 118 ? -11.298 -8.110 20.469 1.00 94.50 118 VAL A C 1
ATOM 893 O O . VAL A 1 118 ? -11.484 -8.447 21.638 1.00 94.50 118 VAL A O 1
ATOM 896 N N . GLU A 1 119 ? -10.620 -8.846 19.599 1.00 95.25 119 GLU A N 1
ATOM 897 C CA . GLU A 1 119 ? -9.915 -10.080 19.935 1.00 95.25 119 GLU A CA 1
ATOM 898 C C . GLU A 1 119 ? -8.426 -9.901 19.641 1.00 95.25 119 GLU A C 1
ATOM 900 O O . GLU A 1 119 ? -8.054 -9.501 18.540 1.00 95.25 119 GLU A O 1
ATOM 905 N N . VAL A 1 120 ? -7.566 -10.184 20.621 1.00 96.38 120 VAL A N 1
ATOM 906 C CA . VAL A 1 120 ? -6.114 -10.179 20.408 1.00 96.38 120 VAL A CA 1
ATOM 907 C C . VAL A 1 120 ? -5.687 -11.565 19.940 1.00 96.38 120 VAL A C 1
ATOM 909 O O . VAL A 1 120 ? -5.919 -12.551 20.639 1.00 96.38 120 VAL A O 1
ATOM 912 N N . VAL A 1 121 ? -5.051 -11.634 18.773 1.00 96.19 121 VAL A N 1
ATOM 913 C CA . VAL A 1 121 ? -4.670 -12.883 18.102 1.00 96.19 121 VAL A CA 1
ATOM 914 C C . VAL A 1 121 ? -3.168 -12.942 17.836 1.00 96.19 121 VAL A C 1
ATOM 916 O O . VAL A 1 121 ? -2.492 -11.920 17.714 1.00 96.19 121 VAL A O 1
ATOM 919 N N . GLY A 1 122 ? -2.630 -14.159 17.750 1.00 93.88 122 GLY A N 1
ATOM 920 C CA . GLY A 1 122 ? -1.201 -14.378 17.515 1.00 93.88 122 GLY A CA 1
ATOM 921 C C . GLY A 1 122 ? -0.755 -14.166 16.066 1.00 93.88 122 GLY A C 1
ATOM 922 O O . GLY A 1 122 ? 0.391 -13.804 15.861 1.00 93.88 122 GLY A O 1
ATOM 923 N N . ALA A 1 123 ? -1.644 -14.396 15.100 1.00 93.75 123 ALA A N 1
ATOM 924 C CA . ALA A 1 123 ? -1.400 -14.338 13.658 1.00 93.75 123 ALA A CA 1
ATOM 925 C C . ALA A 1 123 ? -2.744 -14.152 12.931 1.00 93.75 123 ALA A C 1
ATOM 927 O O . ALA A 1 123 ? -3.802 -14.262 13.569 1.00 93.75 123 ALA A O 1
ATOM 928 N N . PHE A 1 124 ? -2.727 -13.857 11.632 1.00 94.88 124 PHE A N 1
ATOM 929 C CA . PHE A 1 124 ? -3.962 -13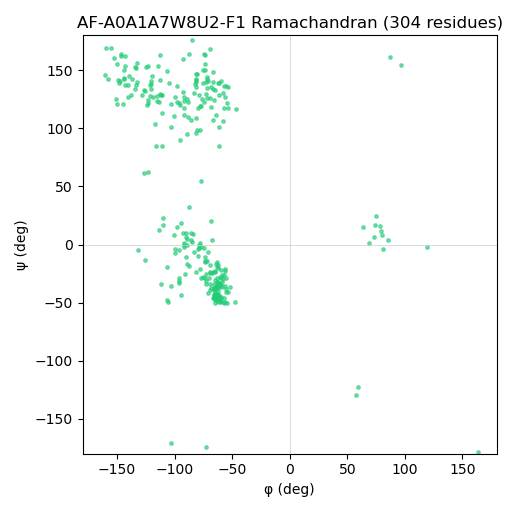.863 10.855 1.00 94.88 124 PHE A CA 1
ATOM 930 C C . PHE A 1 124 ? -4.391 -15.309 10.565 1.00 94.88 124 PHE A C 1
ATOM 932 O O . PHE A 1 124 ? -3.578 -16.223 10.486 1.00 94.88 124 PHE A O 1
ATOM 939 N N . SER A 1 125 ? -5.694 -15.539 10.436 1.00 90.88 125 SER A N 1
ATOM 940 C CA . SER A 1 125 ? -6.234 -16.815 9.974 1.00 90.88 125 SER A CA 1
ATOM 941 C C . SER A 1 125 ? -7.522 -16.562 9.209 1.00 90.88 125 SER A C 1
ATOM 943 O O . SER A 1 125 ? -8.355 -15.757 9.628 1.00 90.88 125 SER A O 1
ATOM 945 N N . SER A 1 126 ? -7.707 -17.282 8.106 1.00 85.94 126 SER A N 1
ATOM 946 C CA . SER A 1 126 ? -8.934 -17.246 7.306 1.00 85.94 126 SER A CA 1
ATOM 947 C C . SER A 1 126 ? -10.171 -17.753 8.063 1.00 85.94 126 SER A C 1
ATOM 949 O O . SER A 1 126 ? -11.295 -17.439 7.676 1.00 85.94 126 SER A O 1
ATOM 951 N N . ASP A 1 127 ? -9.984 -18.463 9.181 1.00 86.44 127 ASP A N 1
ATOM 952 C CA . ASP A 1 127 ? -11.068 -18.888 10.073 1.00 86.44 127 ASP A CA 1
ATOM 953 C C . ASP A 1 127 ? -11.552 -17.767 11.017 1.00 86.44 127 ASP A C 1
ATOM 955 O O . ASP A 1 127 ? -12.575 -17.920 11.700 1.00 86.44 127 ASP A O 1
ATOM 959 N N . LEU A 1 128 ? -10.837 -16.633 11.083 1.00 85.44 128 LEU A N 1
ATOM 960 C CA . LEU A 1 128 ? -11.251 -15.484 11.886 1.00 85.44 128 LEU A CA 1
ATOM 961 C C . LEU A 1 128 ? -12.554 -14.900 11.334 1.00 85.44 128 LEU A C 1
ATOM 963 O O . LEU A 1 128 ? -12.697 -14.612 10.151 1.00 85.44 128 LEU A O 1
ATOM 967 N N . LYS A 1 129 ? -13.509 -14.636 12.229 1.00 86.56 129 LYS A N 1
ATOM 968 C CA . LYS A 1 129 ? -14.780 -13.968 11.886 1.00 86.56 129 LYS A CA 1
ATOM 969 C C . LYS A 1 129 ? -14.681 -12.437 11.901 1.00 86.56 129 LYS A C 1
ATOM 971 O O . LYS A 1 129 ? -15.704 -11.747 11.849 1.00 86.56 129 LYS A O 1
ATOM 976 N N . ALA A 1 130 ? -13.462 -11.916 12.017 1.00 91.44 130 ALA A N 1
ATOM 977 C CA . ALA A 1 130 ? -13.200 -10.493 12.102 1.00 91.44 130 ALA A CA 1
ATOM 978 C C . ALA A 1 130 ? -13.522 -9.796 10.779 1.00 91.44 130 ALA A C 1
ATOM 980 O O . ALA A 1 130 ? -13.176 -10.282 9.707 1.00 91.44 130 ALA A O 1
ATOM 981 N N . GLY A 1 131 ? -14.195 -8.647 10.859 1.00 93.75 131 GLY A N 1
ATOM 982 C CA . GLY A 1 131 ? -14.414 -7.784 9.696 1.00 93.75 131 GLY A CA 1
ATOM 983 C C . GLY A 1 131 ? -13.205 -6.897 9.405 1.00 93.75 131 GLY A C 1
ATOM 984 O O . GLY A 1 131 ? -13.009 -6.471 8.270 1.00 93.75 131 GLY A O 1
ATOM 985 N N . VAL A 1 132 ? -12.386 -6.638 10.428 1.00 97.06 132 VAL A N 1
ATOM 986 C CA . VAL A 1 132 ? -11.172 -5.827 10.328 1.00 97.06 132 VAL A CA 1
ATOM 987 C C . VAL A 1 132 ? -10.012 -6.525 11.032 1.00 97.06 132 VAL A C 1
ATOM 989 O O . VAL A 1 132 ? -10.178 -7.040 12.139 1.00 97.06 132 VAL A O 1
ATOM 992 N N . TYR A 1 133 ? -8.837 -6.503 10.408 1.00 97.94 133 TYR A N 1
ATOM 993 C CA . TYR A 1 133 ? -7.577 -6.946 10.994 1.00 97.94 133 TYR A CA 1
ATOM 994 C C . TYR A 1 133 ? -6.638 -5.754 11.205 1.00 97.94 133 TYR A C 1
ATOM 996 O O . TYR A 1 133 ? -6.412 -4.970 10.283 1.00 97.94 133 TYR A O 1
ATOM 1004 N N . LEU A 1 134 ? -6.105 -5.606 12.417 1.00 98.06 134 LEU A N 1
ATOM 1005 C CA . LEU A 1 134 ? -5.166 -4.551 12.799 1.00 98.06 134 LEU A CA 1
ATOM 1006 C C . LEU A 1 134 ? -3.821 -5.177 13.164 1.00 98.06 134 LEU A C 1
ATOM 1008 O O . LEU A 1 134 ? -3.756 -6.018 14.060 1.00 98.06 134 LEU A O 1
ATOM 1012 N N . THR A 1 135 ? -2.748 -4.756 12.499 1.00 98.12 135 THR A N 1
ATOM 1013 C CA . THR A 1 135 ? -1.407 -5.328 12.674 1.00 98.12 135 THR A CA 1
ATOM 1014 C C . THR A 1 135 ? -0.301 -4.290 12.508 1.00 98.12 135 THR A C 1
ATOM 1016 O O . THR A 1 135 ? -0.506 -3.224 11.927 1.00 98.12 135 THR A O 1
ATOM 1019 N N . ASP A 1 136 ? 0.891 -4.615 13.002 1.00 97.69 136 ASP A N 1
ATOM 1020 C CA . ASP A 1 136 ? 2.114 -3.969 12.534 1.00 97.69 136 ASP A CA 1
ATOM 1021 C C . ASP A 1 136 ? 2.514 -4.476 11.135 1.00 97.69 136 ASP A C 1
ATOM 1023 O O . ASP A 1 136 ? 2.032 -5.511 10.661 1.00 97.69 136 ASP A O 1
ATOM 1027 N N . ALA A 1 137 ? 3.408 -3.740 10.478 1.00 97.75 137 ALA A N 1
ATOM 1028 C CA . ALA A 1 137 ? 3.905 -4.037 9.141 1.00 97.75 137 ALA A CA 1
ATOM 1029 C C . ALA A 1 137 ? 4.985 -5.131 9.097 1.00 97.75 137 ALA A C 1
ATOM 1031 O O . ALA A 1 137 ? 5.433 -5.497 8.015 1.00 97.75 137 ALA A O 1
ATOM 1032 N N . TYR A 1 138 ? 5.416 -5.670 10.236 1.00 96.69 138 TYR A N 1
ATOM 1033 C CA . TYR A 1 138 ? 6.500 -6.652 10.312 1.00 96.69 138 TYR A CA 1
ATOM 1034 C C . TYR A 1 138 ? 5.958 -8.085 10.363 1.00 96.69 138 TYR A C 1
ATOM 1036 O O . TYR A 1 138 ? 6.584 -9.012 9.851 1.00 96.69 138 TYR A O 1
ATOM 1044 N N . SER A 1 139 ? 4.757 -8.261 10.912 1.00 94.50 139 SER A N 1
ATOM 1045 C CA . SER A 1 139 ? 4.206 -9.561 11.316 1.00 94.50 139 SER A CA 1
ATOM 1046 C C . SER A 1 139 ? 3.251 -10.200 10.304 1.00 94.50 139 SER A C 1
ATOM 1048 O O . SER A 1 139 ? 2.523 -11.123 10.651 1.00 94.50 139 SER A O 1
ATOM 1050 N N . VAL A 1 140 ? 3.227 -9.722 9.056 1.00 94.50 140 VAL A N 1
ATOM 1051 C CA . VAL A 1 140 ? 2.248 -10.165 8.043 1.00 94.50 140 VAL A CA 1
ATOM 1052 C C . VAL A 1 140 ? 2.782 -11.198 7.051 1.00 94.50 140 VAL A C 1
ATOM 1054 O O . VAL A 1 140 ? 2.013 -11.717 6.248 1.00 94.50 140 VAL A O 1
ATOM 1057 N N . ASP A 1 141 ? 4.082 -11.504 7.076 1.00 90.31 141 ASP A N 1
ATOM 1058 C CA . ASP A 1 141 ? 4.738 -12.292 6.026 1.00 90.31 141 ASP A CA 1
ATOM 1059 C C . ASP A 1 141 ? 4.133 -13.696 5.863 1.00 90.31 141 ASP A C 1
ATOM 1061 O O . ASP A 1 141 ? 3.751 -14.094 4.757 1.00 90.31 141 ASP A O 1
ATOM 1065 N N . ALA A 1 142 ? 3.978 -14.408 6.986 1.00 90.69 142 ALA A N 1
ATOM 1066 C CA . ALA A 1 142 ? 3.486 -15.785 7.029 1.00 90.69 142 ALA A CA 1
ATOM 1067 C C . ALA A 1 142 ? 2.069 -15.937 6.451 1.00 90.69 142 ALA A C 1
ATOM 1069 O O . ALA A 1 142 ? 1.788 -16.933 5.785 1.00 90.69 142 ALA A O 1
ATOM 1070 N N . ASP A 1 143 ? 1.221 -14.923 6.640 1.00 92.69 143 ASP A N 1
ATOM 1071 C CA . ASP A 1 143 ? -0.205 -14.961 6.299 1.00 92.69 143 ASP A CA 1
ATOM 1072 C C . ASP A 1 143 ? -0.559 -13.991 5.158 1.00 92.69 143 ASP A C 1
ATOM 1074 O O . ASP A 1 143 ? -1.729 -13.708 4.900 1.00 92.69 143 ASP A O 1
ATOM 1078 N N . SER A 1 144 ? 0.446 -13.451 4.462 1.00 94.25 144 SER A N 1
ATOM 1079 C CA . SER A 1 144 ? 0.285 -12.369 3.481 1.00 94.25 144 SER A CA 1
ATOM 1080 C C . SER A 1 144 ? -0.723 -12.695 2.376 1.00 94.25 144 SER A C 1
ATOM 1082 O O . SER A 1 144 ? -1.538 -11.848 2.011 1.00 94.25 144 SER A O 1
ATOM 1084 N N . LYS A 1 145 ? -0.720 -13.933 1.866 1.00 94.38 145 LYS A N 1
ATOM 1085 C CA . LYS A 1 145 ? -1.673 -14.390 0.840 1.00 94.38 145 LYS A CA 1
ATOM 1086 C C . LYS A 1 145 ? -3.107 -14.407 1.364 1.00 94.38 145 LYS A C 1
ATOM 1088 O O . LYS A 1 145 ? -3.989 -13.846 0.718 1.00 94.38 145 LYS A O 1
ATOM 1093 N N . ASP A 1 146 ? -3.313 -14.982 2.542 1.00 96.00 146 ASP A N 1
ATOM 1094 C CA . ASP A 1 146 ? -4.630 -15.088 3.169 1.00 96.00 146 ASP A CA 1
ATOM 1095 C C . ASP A 1 146 ? -5.170 -13.698 3.538 1.00 96.00 146 ASP A C 1
ATOM 1097 O O . ASP A 1 146 ? -6.352 -13.420 3.340 1.00 96.00 146 ASP A O 1
ATOM 1101 N N . LEU A 1 147 ? -4.304 -12.783 3.990 1.00 96.44 147 LEU A N 1
ATOM 1102 C CA . LEU A 1 147 ? -4.650 -11.379 4.239 1.00 96.44 147 LEU A CA 1
ATOM 1103 C C . LEU A 1 147 ? -5.070 -10.644 2.961 1.00 96.44 147 LEU A C 1
ATOM 1105 O O . LEU A 1 147 ? -6.045 -9.887 2.968 1.00 96.44 147 LEU A O 1
ATOM 1109 N N . VAL A 1 148 ? -4.360 -10.867 1.853 1.00 96.56 148 VAL A N 1
ATOM 1110 C CA . VAL A 1 148 ? -4.716 -10.298 0.546 1.00 96.56 148 VAL A CA 1
ATOM 1111 C C . VAL A 1 148 ? -6.057 -10.847 0.056 1.00 96.56 148 VAL A C 1
ATOM 1113 O O . VAL A 1 148 ? -6.878 -10.079 -0.451 1.00 96.56 148 VAL A O 1
ATOM 1116 N N . GLU A 1 149 ? -6.321 -12.144 0.226 1.00 96.56 149 GLU A N 1
ATOM 1117 C CA . GLU A 1 149 ? -7.609 -12.757 -0.122 1.00 96.56 149 GLU A CA 1
ATOM 1118 C C . GLU A 1 149 ? -8.754 -12.239 0.753 1.00 96.56 149 GLU A C 1
ATOM 1120 O O . GLU A 1 149 ? -9.814 -11.885 0.229 1.00 96.56 149 GLU A O 1
ATOM 1125 N N . PHE A 1 150 ? -8.526 -12.114 2.061 1.00 96.31 150 PHE A N 1
ATOM 1126 C CA . PHE A 1 150 ? -9.464 -11.516 3.008 1.00 96.31 150 PHE A CA 1
ATOM 1127 C C . PHE A 1 150 ? -9.841 -10.090 2.608 1.00 96.31 150 PHE A C 1
ATOM 1129 O O . PHE A 1 150 ? -11.025 -9.772 2.482 1.00 96.31 150 PHE A O 1
ATOM 1136 N N . MET A 1 151 ? -8.844 -9.248 2.330 1.00 95.94 151 MET A N 1
ATOM 1137 C CA . MET A 1 151 ? -9.069 -7.883 1.865 1.00 95.94 151 MET A CA 1
ATOM 1138 C C . MET A 1 151 ? -9.822 -7.878 0.531 1.00 95.94 151 MET A C 1
ATOM 1140 O O . MET A 1 151 ? -10.842 -7.208 0.394 1.00 95.94 151 MET A O 1
ATOM 1144 N N . LYS A 1 152 ? -9.413 -8.705 -0.437 1.00 95.62 152 LYS A N 1
ATOM 1145 C CA . LYS A 1 152 ? -10.105 -8.822 -1.728 1.00 95.62 152 LYS A CA 1
ATOM 1146 C C . LYS A 1 152 ? -11.585 -9.190 -1.574 1.00 95.62 152 LYS A C 1
ATOM 1148 O O . LYS A 1 152 ? -12.405 -8.702 -2.352 1.00 95.62 152 LYS A O 1
ATOM 1153 N N . ALA A 1 153 ? -11.920 -10.020 -0.585 1.00 94.50 153 ALA A N 1
ATOM 1154 C CA . ALA A 1 153 ? -13.274 -10.488 -0.297 1.00 94.50 153 ALA A CA 1
ATOM 1155 C C . ALA A 1 153 ? -14.152 -9.488 0.482 1.00 94.50 153 ALA A C 1
ATOM 1157 O O . ALA A 1 153 ? -15.332 -9.769 0.687 1.00 94.50 153 ALA A O 1
ATOM 1158 N N . GLY A 1 154 ? -13.620 -8.332 0.895 1.00 94.25 154 GLY A N 1
ATOM 1159 C CA . GLY A 1 154 ? -14.371 -7.318 1.648 1.00 94.25 154 GLY A CA 1
ATOM 1160 C C . GLY A 1 154 ? -13.827 -7.010 3.039 1.00 94.25 154 GLY A C 1
ATOM 1161 O O . GLY A 1 154 ? -14.372 -6.142 3.715 1.00 94.25 154 GLY A O 1
ATOM 1162 N N . GLY A 1 155 ? -12.772 -7.700 3.471 1.00 95.88 155 GLY A N 1
ATOM 1163 C CA . GLY A 1 155 ? -12.110 -7.444 4.742 1.00 95.88 155 GLY A CA 1
ATOM 1164 C C . GLY A 1 155 ? -11.417 -6.082 4.796 1.00 95.88 155 GLY A C 1
ATOM 1165 O O . GLY A 1 155 ? -10.923 -5.568 3.787 1.00 95.88 155 GLY A O 1
ATOM 1166 N N . GLY A 1 156 ? -11.366 -5.502 5.992 1.00 97.81 156 GLY A N 1
ATOM 1167 C CA . GLY A 1 156 ? -10.612 -4.285 6.272 1.00 97.81 156 GLY A CA 1
ATOM 1168 C C . GLY A 1 156 ? -9.247 -4.582 6.888 1.00 97.81 156 GLY A C 1
ATOM 1169 O O . GLY A 1 156 ? -9.156 -5.385 7.813 1.00 97.81 156 GLY A O 1
ATOM 1170 N N . VAL A 1 157 ? -8.189 -3.906 6.441 1.00 98.44 157 VAL A N 1
ATOM 1171 C CA . VAL A 1 157 ? -6.847 -4.020 7.038 1.00 98.44 157 VAL A CA 1
ATOM 1172 C C . VAL A 1 157 ? -6.360 -2.655 7.528 1.00 98.44 157 VAL A C 1
ATOM 1174 O O . VAL A 1 157 ? -6.355 -1.684 6.778 1.00 98.44 157 VAL A O 1
ATOM 1177 N N . LEU A 1 158 ? -5.929 -2.570 8.786 1.00 98.69 158 LEU A N 1
ATOM 1178 C CA . LEU A 1 158 ? -5.157 -1.442 9.311 1.00 98.69 158 LEU A CA 1
ATOM 1179 C C . LEU A 1 158 ? -3.739 -1.930 9.601 1.00 98.69 158 LEU A C 1
ATOM 1181 O O . LEU A 1 158 ? -3.541 -2.752 10.495 1.00 98.69 158 LEU A O 1
ATOM 1185 N N . ILE A 1 159 ? -2.766 -1.430 8.846 1.00 98.69 159 ILE A N 1
ATOM 1186 C CA . ILE A 1 159 ? -1.360 -1.825 8.957 1.00 98.69 159 ILE A CA 1
ATOM 1187 C C . ILE A 1 159 ? -0.495 -0.609 9.274 1.00 98.69 159 ILE A C 1
ATOM 1189 O O . ILE A 1 159 ? -0.692 0.467 8.708 1.00 98.69 159 ILE A O 1
ATOM 1193 N N . ALA A 1 160 ? 0.453 -0.761 10.194 1.00 98.38 160 ALA A N 1
ATOM 1194 C CA . ALA A 1 160 ? 1.309 0.341 10.614 1.00 98.38 160 ALA A CA 1
ATOM 1195 C C . ALA A 1 160 ? 2.760 -0.096 10.827 1.00 98.38 160 ALA A C 1
ATOM 1197 O O . ALA A 1 160 ? 3.006 -1.144 11.413 1.00 98.38 160 ALA A O 1
ATOM 1198 N N . GLY A 1 161 ? 3.718 0.704 10.375 1.00 97.62 161 GLY A N 1
ATOM 1199 C CA . GLY A 1 161 ? 5.140 0.452 10.605 1.00 97.62 161 GLY A CA 1
ATOM 1200 C C . GLY A 1 161 ? 6.037 1.253 9.675 1.00 97.62 161 GLY A C 1
ATOM 1201 O O . GLY A 1 161 ? 5.548 2.009 8.841 1.00 97.62 161 GLY A O 1
ATOM 1202 N N . GLN A 1 162 ? 7.343 1.062 9.804 1.00 96.50 162 GLN A N 1
ATOM 1203 C CA . GLN A 1 162 ? 8.367 1.780 9.060 1.00 96.50 162 GLN A CA 1
ATOM 1204 C C . GLN A 1 162 ? 9.342 0.801 8.407 1.00 96.50 162 GLN A C 1
ATOM 1206 O O . GLN A 1 162 ? 9.905 -0.078 9.056 1.00 96.50 162 GLN A O 1
ATOM 1211 N N . ALA A 1 163 ? 9.568 0.959 7.106 1.00 97.06 163 ALA A N 1
ATOM 1212 C CA . ALA A 1 163 ? 10.464 0.087 6.354 1.00 97.06 163 ALA A CA 1
ATOM 1213 C C . ALA A 1 163 ? 11.927 0.552 6.380 1.00 97.06 163 ALA A C 1
ATOM 1215 O O . ALA A 1 163 ? 12.813 -0.261 6.133 1.00 97.06 163 ALA A O 1
ATOM 1216 N N . TRP A 1 164 ? 12.207 1.819 6.712 1.00 95.44 164 TRP A N 1
ATOM 1217 C CA . TRP A 1 164 ? 13.580 2.342 6.739 1.00 95.44 164 TRP A CA 1
ATOM 1218 C C . TRP A 1 164 ? 14.466 1.644 7.783 1.00 95.44 164 TRP A C 1
ATOM 1220 O O . TRP A 1 164 ? 15.636 1.377 7.513 1.00 95.44 164 TRP A O 1
ATOM 1230 N N . ASP A 1 165 ? 13.909 1.275 8.942 1.00 94.88 165 ASP A N 1
ATOM 1231 C CA . ASP A 1 165 ? 14.655 0.552 9.983 1.00 94.88 165 ASP A CA 1
ATOM 1232 C C . ASP A 1 165 ? 14.985 -0.878 9.534 1.00 94.88 165 ASP A C 1
ATOM 1234 O O . ASP A 1 165 ? 16.099 -1.370 9.726 1.00 94.88 165 ASP A O 1
ATOM 1238 N N . TRP A 1 166 ? 14.038 -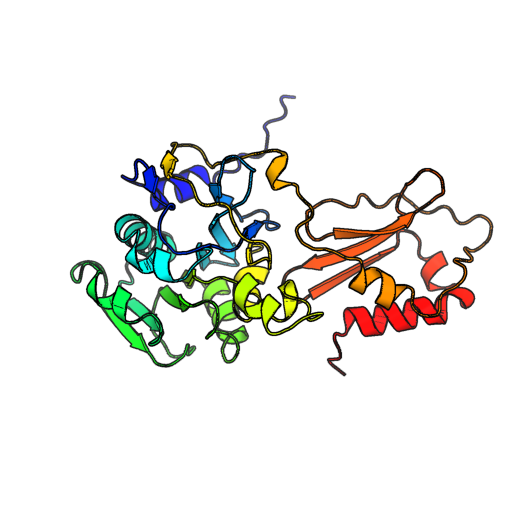1.522 8.845 1.00 96.19 166 TRP A N 1
ATOM 1239 C CA . TRP A 1 166 ? 14.254 -2.821 8.218 1.00 96.19 166 TRP A CA 1
ATOM 1240 C C . TRP A 1 166 ? 15.315 -2.738 7.110 1.00 96.19 166 TRP A C 1
ATOM 1242 O O . TRP A 1 166 ? 16.226 -3.564 7.081 1.00 96.19 166 TRP A O 1
ATOM 1252 N N . ALA A 1 167 ? 15.250 -1.725 6.243 1.00 94.94 167 ALA A N 1
ATOM 1253 C CA . ALA A 1 167 ? 16.179 -1.544 5.127 1.00 94.94 167 ALA A CA 1
ATOM 1254 C C . ALA A 1 167 ? 17.618 -1.299 5.606 1.00 94.94 167 ALA A C 1
ATOM 1256 O O . ALA A 1 167 ? 18.567 -1.837 5.035 1.00 94.94 167 ALA A O 1
ATOM 1257 N N . ALA A 1 168 ? 17.793 -0.573 6.716 1.00 94.31 168 ALA A N 1
ATOM 1258 C CA . ALA A 1 168 ? 19.098 -0.386 7.350 1.00 94.31 168 ALA A CA 1
ATOM 1259 C C . ALA A 1 168 ? 19.739 -1.713 7.809 1.00 94.31 168 ALA A C 1
ATOM 1261 O O . ALA A 1 168 ? 20.966 -1.828 7.851 1.00 94.31 168 ALA A O 1
ATOM 1262 N N . GLN A 1 169 ? 18.922 -2.719 8.135 1.00 95.31 169 GLN A N 1
ATOM 1263 C CA . GLN A 1 169 ? 19.362 -4.058 8.543 1.00 95.31 169 GLN A CA 1
ATOM 1264 C C . GLN A 1 169 ? 19.534 -5.024 7.356 1.00 95.31 169 GLN A C 1
ATOM 1266 O O . GLN A 1 169 ? 20.222 -6.035 7.499 1.00 95.31 169 GLN A O 1
ATOM 1271 N N . HIS A 1 170 ? 18.965 -4.698 6.191 1.00 92.69 170 HIS A N 1
ATOM 1272 C CA . HIS A 1 170 ? 18.962 -5.524 4.977 1.00 92.69 170 HIS A CA 1
ATOM 1273 C C . HIS A 1 170 ? 19.492 -4.724 3.771 1.00 92.69 170 HIS A C 1
ATOM 1275 O O . HIS A 1 170 ? 18.771 -4.487 2.799 1.00 92.69 170 HIS A O 1
ATOM 1281 N N . PRO A 1 171 ? 20.757 -4.264 3.812 1.00 88.88 171 PRO A N 1
ATOM 1282 C CA . PRO A 1 171 ? 21.304 -3.439 2.744 1.00 88.88 171 PRO A CA 1
ATOM 1283 C C . PRO A 1 171 ? 21.318 -4.205 1.417 1.00 88.88 171 PRO A C 1
ATOM 1285 O O . PRO A 1 171 ? 21.713 -5.372 1.379 1.00 88.88 171 PRO A O 1
ATOM 1288 N N . LYS A 1 172 ? 20.971 -3.515 0.323 1.00 85.12 172 LYS A N 1
ATOM 1289 C CA . LYS A 1 172 ? 20.837 -4.057 -1.048 1.00 85.12 172 LYS A CA 1
ATOM 1290 C C . LYS A 1 172 ? 19.660 -5.008 -1.268 1.00 85.12 172 LYS A C 1
ATOM 1292 O O . LYS A 1 172 ? 19.503 -5.531 -2.369 1.00 85.12 172 LYS A O 1
ATOM 1297 N N . GLU A 1 173 ? 18.840 -5.261 -0.253 1.00 89.62 173 GLU A N 1
ATOM 1298 C CA . GLU A 1 173 ? 17.573 -5.943 -0.474 1.00 89.62 173 GLU A CA 1
ATOM 1299 C C . GLU A 1 173 ? 16.518 -4.969 -0.996 1.00 89.62 173 GLU A C 1
ATOM 1301 O O . GLU A 1 173 ? 16.491 -3.791 -0.644 1.00 89.62 173 GLU A O 1
ATOM 1306 N N . ASN A 1 174 ? 15.622 -5.465 -1.849 1.00 89.50 174 ASN A N 1
ATOM 1307 C CA . ASN A 1 174 ? 14.572 -4.632 -2.410 1.00 89.50 174 ASN A CA 1
ATOM 1308 C C . ASN A 1 174 ? 13.452 -4.433 -1.381 1.00 89.50 174 ASN A C 1
ATOM 1310 O O . ASN A 1 174 ? 12.562 -5.273 -1.263 1.00 89.50 174 ASN A O 1
ATOM 1314 N N . THR A 1 175 ? 13.465 -3.299 -0.680 1.00 92.94 175 THR A N 1
ATOM 1315 C CA . THR A 1 175 ? 12.454 -2.923 0.323 1.00 92.94 175 THR A CA 1
ATOM 1316 C C . THR A 1 175 ? 11.015 -3.020 -0.193 1.00 92.94 175 THR A C 1
ATOM 1318 O O . THR A 1 175 ? 10.127 -3.449 0.545 1.00 92.94 175 THR A O 1
ATOM 1321 N N . LEU A 1 176 ? 10.751 -2.690 -1.463 1.00 90.81 176 LEU A N 1
ATOM 1322 C CA . LEU A 1 176 ? 9.392 -2.770 -2.014 1.00 90.81 176 LEU A CA 1
ATOM 1323 C C . LEU A 1 176 ? 8.860 -4.204 -2.079 1.00 90.81 176 LEU A C 1
ATOM 1325 O O . LEU A 1 176 ? 7.662 -4.414 -1.908 1.00 90.81 176 LEU A O 1
ATOM 1329 N N . LEU A 1 177 ? 9.731 -5.182 -2.324 1.00 90.44 177 LEU A N 1
ATOM 1330 C CA . LEU A 1 177 ? 9.348 -6.589 -2.461 1.00 90.44 177 LEU A CA 1
ATOM 1331 C C . LEU A 1 177 ? 9.484 -7.346 -1.138 1.00 90.44 177 LEU A C 1
ATOM 1333 O O . LEU A 1 177 ? 8.601 -8.110 -0.746 1.00 90.44 177 LEU A O 1
ATOM 1337 N N . ASN A 1 178 ? 10.583 -7.100 -0.427 1.00 93.25 178 ASN A N 1
ATOM 1338 C CA . ASN A 1 178 ? 11.016 -7.933 0.686 1.00 93.25 178 ASN A CA 1
ATOM 1339 C C . ASN A 1 178 ? 10.463 -7.467 2.034 1.00 93.25 178 ASN A C 1
ATOM 1341 O O . ASN A 1 178 ? 10.299 -8.298 2.930 1.00 93.25 178 ASN A O 1
ATOM 1345 N N . PHE A 1 179 ? 10.121 -6.182 2.189 1.00 96.44 179 PHE A N 1
ATOM 1346 C CA . PHE A 1 179 ? 9.508 -5.711 3.427 1.00 96.44 179 PHE A CA 1
ATOM 1347 C C . PHE A 1 179 ? 8.118 -6.334 3.610 1.00 96.44 179 PHE A C 1
ATOM 1349 O O . PHE A 1 179 ? 7.242 -6.203 2.754 1.00 96.44 179 PHE A O 1
ATOM 1356 N N . SER A 1 180 ? 7.915 -6.990 4.755 1.00 96.62 180 SER A N 1
ATOM 1357 C CA . SER A 1 180 ? 6.711 -7.761 5.101 1.00 96.62 180 SER A CA 1
ATOM 1358 C C . SER A 1 180 ? 5.414 -6.990 4.808 1.00 96.62 180 SER A C 1
ATOM 1360 O O . SER A 1 180 ? 4.558 -7.477 4.067 1.00 96.62 180 SER A O 1
ATOM 1362 N N . GLY A 1 181 ? 5.308 -5.736 5.256 1.00 97.25 181 GLY A N 1
ATOM 1363 C CA . GLY A 1 181 ? 4.121 -4.901 5.062 1.00 97.25 181 GLY A CA 1
ATOM 1364 C C . GLY A 1 181 ? 3.746 -4.686 3.596 1.00 97.25 181 GLY A C 1
ATOM 1365 O O . GLY A 1 181 ? 2.563 -4.734 3.252 1.00 97.25 181 GLY A O 1
ATOM 1366 N N . ASN A 1 182 ? 4.743 -4.559 2.713 1.00 97.12 182 ASN A N 1
ATOM 1367 C CA . ASN A 1 182 ? 4.536 -4.358 1.277 1.00 97.12 182 ASN A CA 1
ATOM 1368 C C . ASN A 1 182 ? 3.964 -5.599 0.573 1.00 97.12 182 ASN A C 1
ATOM 1370 O O . ASN A 1 182 ? 3.379 -5.479 -0.507 1.00 97.12 182 ASN A O 1
ATOM 1374 N N . LYS A 1 183 ? 4.048 -6.786 1.187 1.00 95.69 183 LYS A N 1
ATOM 1375 C CA . LYS A 1 183 ? 3.403 -8.009 0.676 1.00 95.69 183 LYS A CA 1
ATOM 1376 C C . LYS A 1 183 ? 1.882 -7.952 0.771 1.00 95.69 183 LYS A C 1
ATOM 1378 O O . LYS A 1 183 ? 1.206 -8.601 -0.024 1.00 95.69 183 LYS A O 1
ATOM 1383 N N . VAL A 1 184 ? 1.352 -7.133 1.682 1.00 96.88 184 VAL A N 1
ATOM 1384 C CA . VAL A 1 184 ? -0.089 -6.915 1.863 1.00 96.88 184 VAL A CA 1
ATOM 1385 C C . VAL A 1 184 ? -0.522 -5.554 1.324 1.00 96.88 184 VAL A C 1
ATOM 1387 O O . VAL A 1 184 ? -1.474 -5.483 0.555 1.00 96.88 184 VAL A O 1
ATOM 1390 N N . SER A 1 185 ? 0.161 -4.462 1.670 1.00 97.38 185 SER A N 1
ATOM 1391 C CA . SER A 1 185 ? -0.263 -3.120 1.246 1.00 97.38 185 SER A CA 1
ATOM 1392 C C . SER A 1 185 ? 0.008 -2.844 -0.237 1.00 97.38 185 SER A C 1
ATOM 1394 O O . SER A 1 185 ? -0.752 -2.118 -0.885 1.00 97.38 185 SER A O 1
ATOM 1396 N N . GLY A 1 186 ? 1.042 -3.473 -0.807 1.00 95.62 186 GLY A N 1
ATOM 1397 C CA . GLY A 1 186 ? 1.474 -3.228 -2.181 1.00 95.62 186 GLY A CA 1
ATOM 1398 C C . GLY A 1 186 ? 0.420 -3.585 -3.231 1.00 95.62 186 GLY A C 1
ATOM 1399 O O . GLY A 1 186 ? 0.307 -2.889 -4.243 1.00 95.62 186 GLY A O 1
ATOM 1400 N N . VAL A 1 187 ? -0.417 -4.607 -2.990 1.00 95.06 187 VAL A N 1
ATOM 1401 C CA . VAL A 1 187 ? -1.508 -4.968 -3.923 1.00 95.06 187 VAL A CA 1
ATOM 1402 C C . VAL A 1 187 ? -2.602 -3.900 -3.990 1.00 95.06 187 VAL A C 1
ATOM 1404 O O . VAL A 1 187 ? -3.279 -3.785 -5.007 1.00 95.06 187 VAL A O 1
ATOM 1407 N N . ALA A 1 188 ? -2.743 -3.097 -2.933 1.00 96.06 188 ALA A N 1
ATOM 1408 C CA . ALA A 1 188 ? -3.634 -1.943 -2.877 1.00 96.06 188 ALA A CA 1
ATOM 1409 C C . ALA A 1 188 ? -2.945 -0.648 -3.352 1.00 96.06 188 ALA A C 1
ATOM 1411 O O . ALA A 1 188 ? -3.515 0.437 -3.250 1.00 96.06 188 ALA A O 1
ATOM 1412 N N . GLY A 1 189 ? -1.716 -0.744 -3.867 1.00 94.75 189 GLY A N 1
ATOM 1413 C CA . GLY A 1 189 ? -0.974 0.384 -4.418 1.00 94.75 189 GLY A CA 1
ATOM 1414 C C . GLY A 1 189 ? -0.404 1.344 -3.376 1.00 94.75 189 GLY A C 1
ATOM 1415 O O . GLY A 1 189 ? -0.191 2.506 -3.715 1.00 94.75 189 GLY A O 1
ATOM 1416 N N . VAL A 1 190 ? -0.164 0.879 -2.144 1.00 96.62 190 VAL A N 1
ATOM 1417 C CA . VAL A 1 190 ? 0.477 1.651 -1.067 1.00 96.62 190 VAL A CA 1
ATOM 1418 C C . VAL A 1 190 ? 1.718 0.903 -0.584 1.00 96.62 190 VAL A C 1
ATOM 1420 O O . VAL A 1 190 ? 1.604 -0.232 -0.122 1.00 96.62 190 VAL A O 1
ATOM 1423 N N . TYR A 1 191 ? 2.891 1.527 -0.660 1.00 96.81 191 TYR A N 1
ATOM 1424 C CA . TYR A 1 191 ? 4.159 0.915 -0.247 1.00 96.81 191 TYR A CA 1
ATOM 1425 C C . TYR A 1 191 ? 4.828 1.726 0.848 1.00 96.81 191 TYR A C 1
ATOM 1427 O O . TYR A 1 191 ? 4.873 2.949 0.778 1.00 96.81 191 TYR A O 1
ATOM 1435 N N . PHE A 1 192 ? 5.416 1.037 1.814 1.00 97.12 192 PHE A N 1
ATOM 1436 C CA . PHE A 1 192 ? 6.408 1.592 2.716 1.00 97.12 192 PHE A CA 1
ATOM 1437 C C . PHE A 1 192 ? 7.743 1.691 1.973 1.00 97.12 192 PHE A C 1
ATOM 1439 O O . PHE A 1 192 ? 8.273 0.664 1.535 1.00 97.12 192 PHE A O 1
ATOM 1446 N N . SER A 1 193 ? 8.279 2.905 1.826 1.00 95.06 193 SER A N 1
ATOM 1447 C CA . SER A 1 193 ? 9.651 3.101 1.345 1.00 95.06 193 SER A CA 1
ATOM 1448 C C . SER A 1 193 ? 10.661 3.073 2.494 1.00 95.06 193 SER A C 1
ATOM 1450 O O . SER A 1 193 ? 10.314 3.215 3.674 1.00 95.06 193 SER A O 1
ATOM 1452 N N . ASP A 1 194 ? 11.928 2.914 2.133 1.00 93.62 194 ASP A N 1
ATOM 1453 C CA . ASP A 1 194 ? 13.083 3.059 3.018 1.00 93.62 194 ASP A CA 1
ATOM 1454 C C . ASP A 1 194 ? 13.463 4.526 3.287 1.00 93.62 194 ASP A C 1
ATOM 1456 O O . ASP A 1 194 ? 14.404 4.797 4.036 1.00 93.62 194 ASP A O 1
ATOM 1460 N N . HIS A 1 195 ? 12.718 5.489 2.740 1.00 93.25 195 HIS A N 1
ATOM 1461 C CA . HIS A 1 195 ? 12.912 6.900 3.033 1.00 93.25 195 HIS A CA 1
ATOM 1462 C C . HIS A 1 195 ? 12.216 7.307 4.332 1.00 93.25 195 HIS A C 1
ATOM 1464 O O . HIS A 1 195 ? 11.063 6.962 4.604 1.00 93.25 195 HIS A O 1
ATOM 1470 N N . HIS A 1 196 ? 12.918 8.118 5.120 1.00 94.31 196 HIS A N 1
ATOM 1471 C CA . HIS A 1 196 ? 12.364 8.731 6.318 1.00 94.31 196 HIS A CA 1
ATOM 1472 C C . HIS A 1 196 ? 11.385 9.843 5.920 1.00 94.31 196 HIS A C 1
ATOM 1474 O O . HIS A 1 196 ? 11.718 10.746 5.147 1.00 94.31 196 HIS A O 1
ATOM 1480 N N . GLY A 1 197 ? 10.190 9.808 6.495 1.00 93.44 197 GLY A N 1
ATOM 1481 C CA . GLY A 1 197 ? 9.223 10.888 6.418 1.00 93.44 197 GLY A CA 1
ATOM 1482 C C . GLY A 1 197 ? 9.580 11.999 7.399 1.00 93.44 197 GLY A C 1
ATOM 1483 O O . GLY A 1 197 ? 9.783 11.761 8.592 1.00 93.44 197 GLY A O 1
ATOM 1484 N N . MET A 1 198 ? 9.639 13.238 6.916 1.00 92.94 198 MET A N 1
ATOM 1485 C CA . MET A 1 198 ? 9.817 14.392 7.788 1.00 92.94 198 MET A CA 1
ATOM 1486 C C . MET A 1 198 ? 8.554 14.618 8.627 1.00 92.94 198 MET A C 1
ATOM 1488 O O . MET A 1 198 ? 7.450 14.761 8.093 1.00 92.94 198 MET A O 1
ATOM 1492 N N . VAL A 1 199 ? 8.742 14.679 9.944 1.00 91.50 199 VAL A N 1
ATOM 1493 C CA . VAL A 1 199 ? 7.672 14.913 10.915 1.00 91.50 199 VAL A CA 1
ATOM 1494 C C . VAL A 1 199 ? 7.326 16.395 11.039 1.00 91.50 199 VAL A C 1
ATOM 1496 O O . VAL A 1 199 ? 8.204 17.250 11.149 1.00 91.50 199 VAL A O 1
ATOM 1499 N N . GLU A 1 200 ? 6.030 16.695 11.056 1.00 93.44 200 GLU A N 1
ATOM 1500 C CA . GLU A 1 200 ? 5.481 18.046 11.186 1.00 93.44 200 GLU A CA 1
ATOM 1501 C C . GLU A 1 200 ? 4.156 18.005 11.968 1.00 93.44 200 GLU A C 1
ATOM 1503 O O . GLU A 1 200 ? 3.531 16.952 12.109 1.00 93.44 200 GLU A O 1
ATOM 1508 N N . ASN A 1 201 ? 3.686 19.156 12.457 1.00 94.75 201 ASN A N 1
ATOM 1509 C CA . ASN A 1 201 ? 2.295 19.279 12.893 1.00 94.75 201 ASN A CA 1
ATOM 1510 C C . ASN A 1 201 ? 1.431 19.640 11.680 1.00 94.75 201 ASN A C 1
ATOM 1512 O O . ASN A 1 201 ? 1.506 20.766 11.181 1.00 94.75 201 ASN A O 1
ATOM 1516 N N . LEU A 1 202 ? 0.647 18.681 11.193 1.00 94.12 202 LEU A N 1
ATOM 1517 C CA . LEU A 1 202 ? -0.087 18.807 9.939 1.00 94.12 202 LEU A CA 1
ATOM 1518 C C . LEU A 1 202 ? -1.529 19.256 10.189 1.00 94.12 202 LEU A C 1
ATOM 1520 O O . LEU A 1 202 ? -2.263 18.538 10.868 1.00 94.12 202 LEU A O 1
ATOM 1524 N N . PRO A 1 203 ? -1.988 20.389 9.632 1.00 92.88 203 PRO A N 1
ATOM 1525 C CA . PRO A 1 203 ? -3.404 20.737 9.661 1.00 92.88 203 PRO A CA 1
ATOM 1526 C C . PRO A 1 203 ? -4.222 19.752 8.814 1.00 92.88 203 PRO A C 1
ATOM 1528 O O . PRO A 1 203 ? -3.821 19.372 7.715 1.00 92.88 203 PRO A O 1
ATOM 1531 N N . VAL A 1 204 ? -5.399 19.373 9.310 1.00 92.88 204 VAL A N 1
ATOM 1532 C CA . VAL A 1 204 ? -6.350 18.520 8.589 1.00 92.88 204 VAL A CA 1
ATOM 1533 C C . VAL A 1 204 ? -7.321 19.406 7.817 1.00 92.88 204 VAL A C 1
ATOM 1535 O O . VAL A 1 204 ? -8.151 20.109 8.397 1.00 92.88 204 VAL A O 1
ATOM 1538 N N . TYR A 1 205 ? -7.211 19.369 6.492 1.00 87.75 205 TYR A N 1
ATOM 1539 C CA . TYR A 1 205 ? -8.127 20.047 5.579 1.00 87.75 205 TYR A CA 1
ATOM 1540 C C . TYR A 1 205 ? -9.262 19.113 5.155 1.00 87.75 205 TYR A C 1
ATOM 1542 O O . TYR A 1 205 ? -9.102 17.900 5.246 1.00 87.75 205 TYR A O 1
ATOM 1550 N N . PRO A 1 206 ? -10.402 19.643 4.679 1.00 84.00 206 PRO A N 1
ATOM 1551 C CA . PRO A 1 206 ? -11.505 18.821 4.185 1.00 84.00 206 PRO A CA 1
ATOM 1552 C C . PRO A 1 206 ? -11.269 18.239 2.782 1.00 84.00 206 PRO A C 1
ATOM 1554 O O . PRO A 1 206 ? -12.142 17.543 2.282 1.00 84.00 206 PRO A O 1
ATOM 1557 N N . GLN A 1 207 ? -10.141 18.554 2.139 1.00 89.19 207 GLN A N 1
ATOM 1558 C CA . GLN A 1 207 ? -9.735 17.978 0.859 1.00 89.19 207 GLN A CA 1
ATOM 1559 C C . GLN A 1 207 ? -8.590 16.994 1.060 1.00 89.19 207 GLN A C 1
ATOM 1561 O O . GLN A 1 207 ? -7.735 17.213 1.925 1.00 89.19 207 GLN A O 1
ATOM 1566 N N . ILE A 1 208 ? -8.528 15.980 0.198 1.00 91.62 208 ILE A N 1
ATOM 1567 C CA . ILE A 1 208 ? -7.380 15.075 0.123 1.00 91.62 208 ILE A CA 1
ATOM 1568 C C . ILE A 1 208 ? -6.093 15.890 -0.134 1.00 91.62 208 ILE A C 1
ATOM 1570 O O . ILE A 1 208 ? -6.040 16.669 -1.096 1.00 91.62 208 ILE A O 1
ATOM 1574 N N . PRO A 1 209 ? -5.038 15.724 0.691 1.00 89.38 209 PRO A N 1
ATOM 1575 C CA . PRO A 1 209 ? -3.752 16.369 0.460 1.00 89.38 209 PRO A CA 1
ATOM 1576 C C . PRO A 1 209 ? -3.182 16.011 -0.914 1.00 89.38 209 PRO A C 1
ATOM 1578 O O . PRO A 1 209 ? -3.199 14.857 -1.332 1.00 89.38 209 PRO A O 1
ATOM 1581 N N . SER A 1 210 ? -2.648 16.993 -1.631 1.00 84.50 210 SER A N 1
ATOM 1582 C CA . SER A 1 210 ? -2.008 16.761 -2.926 1.00 84.50 210 SER A CA 1
ATOM 1583 C C . SER A 1 210 ? -0.814 17.688 -3.111 1.00 84.50 210 SER A C 1
ATOM 1585 O O . SER A 1 210 ? -0.831 18.846 -2.694 1.00 84.50 210 SER A O 1
ATOM 1587 N N . SER A 1 211 ? 0.239 17.170 -3.740 1.00 77.69 211 SER A N 1
ATOM 1588 C CA . SER A 1 211 ? 1.445 17.922 -4.073 1.00 77.69 211 SER A CA 1
ATOM 1589 C C . SER A 1 211 ? 2.063 17.362 -5.346 1.00 77.69 211 SER A C 1
ATOM 1591 O O . SER A 1 211 ? 2.116 16.150 -5.536 1.00 77.69 211 SER A O 1
ATOM 1593 N N . TRP A 1 212 ? 2.588 18.236 -6.204 1.00 68.38 212 TRP A N 1
ATOM 1594 C CA . TRP A 1 212 ? 3.407 17.813 -7.344 1.00 68.38 212 TRP A CA 1
ATOM 1595 C C . TRP A 1 212 ? 4.718 17.153 -6.887 1.00 68.38 212 TRP A C 1
ATOM 1597 O O . TRP A 1 212 ? 5.287 16.359 -7.627 1.00 68.38 212 TRP A O 1
ATOM 1607 N N . MET A 1 213 ? 5.172 17.440 -5.660 1.00 66.12 213 MET A N 1
ATOM 1608 C CA . MET A 1 213 ? 6.347 16.809 -5.051 1.00 66.12 213 MET A CA 1
ATOM 1609 C C . MET A 1 213 ? 6.077 15.363 -4.616 1.00 66.12 213 MET A C 1
ATOM 1611 O O . MET A 1 213 ? 7.020 14.613 -4.421 1.00 66.12 213 MET A O 1
ATOM 1615 N N . ALA A 1 214 ? 4.813 14.932 -4.536 1.00 62.06 214 ALA A N 1
ATOM 1616 C CA . ALA A 1 214 ? 4.473 13.527 -4.292 1.00 62.06 214 ALA A CA 1
ATOM 1617 C C . ALA A 1 214 ? 4.771 12.619 -5.509 1.00 62.06 214 ALA A C 1
ATOM 1619 O O . ALA A 1 214 ? 4.642 11.404 -5.421 1.00 62.06 214 ALA A O 1
ATOM 1620 N N . LEU A 1 215 ? 5.168 13.198 -6.654 1.00 58.28 215 LEU A N 1
ATOM 1621 C CA . LEU A 1 215 ? 5.582 12.472 -7.864 1.00 58.28 215 LEU A CA 1
ATOM 1622 C C . LEU A 1 215 ? 7.059 12.034 -7.835 1.00 58.28 215 LEU A C 1
ATOM 1624 O O . LEU A 1 215 ? 7.583 11.608 -8.865 1.00 58.28 215 LEU A O 1
ATOM 1628 N N . VAL A 1 216 ? 7.752 12.180 -6.700 1.00 57.53 216 VAL A N 1
ATOM 1629 C CA . VAL A 1 216 ? 9.148 11.745 -6.554 1.00 57.53 216 VAL A CA 1
ATOM 1630 C C . VAL A 1 216 ? 9.252 10.240 -6.812 1.00 57.53 216 VAL A C 1
ATOM 1632 O O . VAL A 1 216 ? 8.375 9.463 -6.439 1.00 57.53 216 VAL A O 1
ATOM 1635 N N . VAL A 1 217 ? 10.325 9.845 -7.502 1.00 60.97 217 VAL A N 1
ATOM 1636 C CA . VAL A 1 217 ? 10.644 8.448 -7.815 1.00 60.97 217 VAL A CA 1
ATOM 1637 C C . VAL A 1 217 ? 10.649 7.649 -6.507 1.00 60.97 217 VAL A C 1
ATOM 1639 O O . VAL A 1 217 ? 11.425 7.938 -5.602 1.00 60.97 217 VAL A O 1
ATOM 1642 N N . GLY A 1 218 ? 9.748 6.674 -6.389 1.00 59.69 218 GLY A N 1
ATOM 1643 C CA . GLY A 1 218 ? 9.461 5.976 -5.131 1.00 59.69 218 GLY A CA 1
ATOM 1644 C C . GLY A 1 218 ? 10.488 4.908 -4.762 1.00 59.69 218 GLY A C 1
ATOM 1645 O O . GLY A 1 218 ? 10.322 4.226 -3.754 1.00 59.69 218 GLY A O 1
ATOM 1646 N N . LYS A 1 219 ? 11.508 4.725 -5.604 1.00 78.38 219 LYS A N 1
ATOM 1647 C CA . LYS A 1 219 ? 12.601 3.773 -5.432 1.00 78.38 219 LYS A CA 1
ATOM 1648 C C . LYS A 1 219 ? 13.793 4.160 -6.308 1.00 78.38 219 LYS A C 1
ATOM 1650 O O . LYS A 1 219 ? 13.612 4.603 -7.437 1.00 78.38 219 LYS A O 1
ATOM 1655 N N . ASP A 1 220 ? 15.001 3.911 -5.817 1.00 81.12 220 ASP A N 1
ATOM 1656 C CA . ASP A 1 220 ? 16.187 3.868 -6.669 1.00 81.12 220 ASP A CA 1
ATOM 1657 C C . ASP A 1 220 ? 16.234 2.552 -7.473 1.00 81.12 220 ASP A C 1
ATOM 1659 O O . ASP A 1 220 ? 16.132 1.453 -6.909 1.00 81.12 220 ASP A O 1
ATOM 1663 N N . PHE A 1 221 ? 16.346 2.681 -8.797 1.00 87.94 221 PHE A N 1
ATOM 1664 C CA . PHE A 1 221 ? 16.373 1.580 -9.765 1.00 87.94 221 PHE A CA 1
ATOM 1665 C C . PHE A 1 221 ? 17.787 1.239 -10.245 1.00 87.94 221 PHE A C 1
ATOM 1667 O O . PHE A 1 221 ? 17.922 0.455 -11.182 1.00 87.94 221 PHE A O 1
ATOM 1674 N N . GLU A 1 222 ? 18.837 1.813 -9.651 1.00 87.88 222 GLU A N 1
ATOM 1675 C CA . GLU A 1 222 ? 20.222 1.519 -10.036 1.00 87.88 222 GLU A CA 1
ATOM 1676 C C . GLU A 1 222 ? 20.520 0.012 -9.986 1.00 87.88 222 GLU A C 1
ATOM 1678 O O . GLU A 1 222 ? 20.943 -0.553 -10.994 1.00 87.88 222 GLU A O 1
ATOM 1683 N N . ASP A 1 223 ? 20.186 -0.661 -8.880 1.00 88.88 223 ASP A N 1
ATOM 1684 C CA . ASP A 1 223 ? 20.382 -2.112 -8.729 1.00 88.88 223 ASP A CA 1
ATOM 1685 C C . ASP A 1 223 ? 19.574 -2.925 -9.762 1.00 88.88 223 ASP A C 1
ATOM 1687 O O . ASP A 1 223 ? 20.035 -3.949 -10.272 1.00 88.88 223 ASP A O 1
ATOM 1691 N N . ASP A 1 224 ? 18.361 -2.468 -10.099 1.00 92.50 224 ASP A N 1
ATOM 1692 C CA . ASP A 1 224 ? 17.509 -3.108 -11.107 1.00 92.50 224 ASP A CA 1
ATOM 1693 C C . ASP A 1 224 ? 18.122 -2.997 -12.503 1.00 92.50 224 ASP A C 1
ATOM 1695 O O . ASP A 1 224 ? 18.179 -3.976 -13.250 1.00 92.50 224 ASP A O 1
ATOM 1699 N N . LEU A 1 225 ? 18.598 -1.803 -12.853 1.00 92.00 225 LEU A N 1
ATOM 1700 C CA . LEU A 1 225 ? 19.267 -1.538 -14.118 1.00 92.00 225 LEU A CA 1
ATOM 1701 C C . LEU A 1 225 ? 20.594 -2.289 -14.214 1.00 92.00 225 LEU A C 1
ATOM 1703 O O . LEU A 1 225 ? 20.859 -2.896 -15.251 1.00 92.00 225 LEU A O 1
ATOM 1707 N N . GLU A 1 226 ? 21.399 -2.307 -13.152 1.00 91.75 226 GLU A N 1
ATOM 1708 C CA . GLU A 1 226 ? 22.652 -3.064 -13.110 1.00 91.75 226 GLU A CA 1
ATOM 1709 C C . GLU A 1 226 ? 22.388 -4.558 -13.329 1.00 91.75 226 GLU A C 1
ATOM 1711 O O . GLU A 1 226 ? 23.048 -5.186 -14.161 1.00 91.75 226 GLU A O 1
ATOM 1716 N N . PHE A 1 227 ? 21.372 -5.116 -12.660 1.00 92.88 227 PHE A N 1
ATOM 1717 C CA . PHE A 1 227 ? 20.970 -6.509 -12.840 1.00 92.88 227 PHE A CA 1
ATOM 1718 C C . PHE A 1 227 ? 20.515 -6.795 -14.278 1.00 92.88 227 PHE A C 1
ATOM 1720 O O . PHE A 1 227 ? 20.972 -7.750 -14.909 1.00 92.88 227 PHE A O 1
ATOM 1727 N N . LEU A 1 228 ? 19.621 -5.965 -14.824 1.00 94.25 228 LEU A N 1
ATOM 1728 C CA . LEU A 1 228 ? 19.069 -6.149 -16.168 1.00 94.25 228 LEU A CA 1
ATOM 1729 C C . LEU A 1 228 ? 20.147 -6.038 -17.255 1.00 94.25 228 LEU A C 1
ATOM 1731 O O . LEU A 1 228 ? 20.134 -6.799 -18.227 1.00 94.25 228 LEU A O 1
ATOM 1735 N N . LEU A 1 229 ? 21.102 -5.124 -17.086 1.00 91.88 229 LEU A N 1
ATOM 1736 C CA . LEU A 1 229 ? 22.154 -4.829 -18.060 1.00 91.88 229 LEU A CA 1
ATOM 1737 C C . LEU A 1 229 ? 23.438 -5.642 -17.837 1.00 91.88 229 LEU A C 1
ATOM 1739 O O . LEU A 1 229 ? 24.399 -5.504 -18.600 1.00 91.88 229 LEU A O 1
ATOM 1743 N N . GLN A 1 230 ? 23.470 -6.522 -16.834 1.00 92.06 230 GLN A N 1
ATOM 1744 C CA . GLN A 1 230 ? 24.648 -7.315 -16.507 1.00 92.06 230 GLN A CA 1
ATOM 1745 C C . GLN A 1 230 ? 25.122 -8.145 -17.712 1.00 92.06 230 GLN A C 1
ATOM 1747 O O . GLN A 1 230 ? 24.428 -9.035 -18.201 1.00 92.06 230 GLN A O 1
ATOM 1752 N N . GLY A 1 231 ? 26.339 -7.873 -18.192 1.00 87.00 231 GLY A N 1
ATOM 1753 C CA . GLY A 1 231 ? 26.911 -8.584 -19.340 1.00 87.00 231 GLY A CA 1
ATOM 1754 C C . GLY A 1 231 ? 26.311 -8.197 -20.698 1.00 87.00 231 GLY A C 1
ATOM 1755 O O . GLY A 1 231 ? 26.513 -8.927 -21.668 1.00 87.00 231 GLY A O 1
ATOM 1756 N N . VAL A 1 232 ? 25.611 -7.060 -20.786 1.00 86.31 232 VAL A N 1
ATOM 1757 C CA . VAL A 1 232 ? 25.033 -6.507 -22.022 1.00 86.31 232 VAL A CA 1
ATOM 175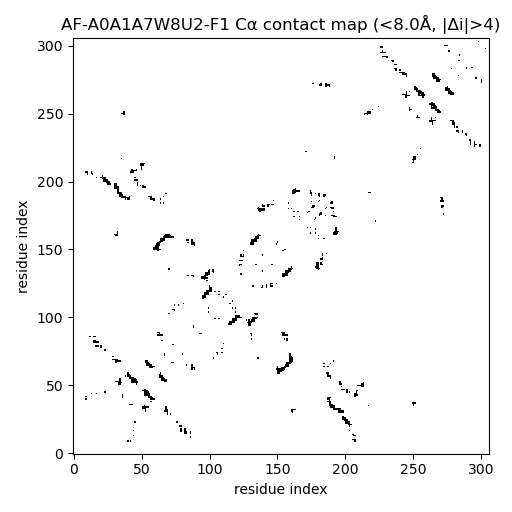8 C C . VAL A 1 232 ? 25.800 -5.230 -22.410 1.00 86.31 232 VAL A C 1
ATOM 1760 O O . VAL A 1 232 ? 25.397 -4.132 -22.035 1.00 86.31 232 VAL A O 1
ATOM 1763 N N . PRO A 1 233 ? 26.941 -5.341 -23.121 1.00 69.69 233 PRO A N 1
ATOM 1764 C CA . PRO A 1 233 ? 27.816 -4.196 -23.392 1.00 69.69 233 PRO A CA 1
ATOM 1765 C C . PRO A 1 233 ? 27.280 -3.253 -24.477 1.00 69.69 233 PRO A C 1
ATOM 1767 O O . PRO A 1 233 ? 27.595 -2.068 -24.457 1.00 69.69 233 PRO A O 1
ATOM 1770 N N . GLU A 1 234 ? 26.492 -3.767 -25.427 1.00 70.44 234 GLU A N 1
ATOM 1771 C CA . GLU A 1 234 ? 25.923 -2.992 -26.531 1.00 70.44 234 GLU A CA 1
ATOM 1772 C C . GLU A 1 234 ? 24.507 -3.464 -26.861 1.00 70.44 234 GLU A C 1
ATOM 1774 O O . GLU A 1 234 ? 24.224 -4.663 -26.947 1.00 70.44 234 GLU A O 1
ATOM 1779 N N . PHE A 1 235 ? 23.622 -2.497 -27.091 1.00 73.94 235 PHE A N 1
ATOM 1780 C CA . PHE A 1 235 ? 22.238 -2.731 -27.475 1.00 73.94 235 PHE A CA 1
ATOM 1781 C C . PHE A 1 235 ? 22.098 -2.662 -29.001 1.00 73.94 235 PHE A C 1
ATOM 1783 O O . PHE A 1 235 ? 21.881 -1.604 -29.589 1.00 73.94 235 PHE A O 1
ATOM 1790 N N . ASN A 1 236 ? 22.257 -3.809 -29.659 1.00 73.88 236 ASN A N 1
ATOM 1791 C CA . ASN A 1 236 ? 22.219 -3.896 -31.117 1.00 73.88 236 ASN A CA 1
ATOM 1792 C C . ASN A 1 236 ? 20.795 -4.135 -31.614 1.00 73.88 236 ASN A C 1
ATOM 1794 O O . ASN A 1 236 ? 20.358 -5.279 -31.674 1.00 73.88 236 ASN A O 1
ATOM 1798 N N . LEU A 1 237 ? 20.069 -3.081 -31.991 1.00 75.56 237 LEU A N 1
ATOM 1799 C CA . LEU A 1 237 ? 18.750 -3.226 -32.612 1.00 75.56 237 LEU A CA 1
ATOM 1800 C C . LEU A 1 237 ? 18.838 -3.727 -34.062 1.00 75.56 237 LEU A C 1
ATOM 1802 O O . LEU A 1 237 ? 19.785 -3.385 -34.777 1.00 75.56 237 LEU A O 1
ATOM 1806 N N . PRO A 1 238 ? 17.826 -4.472 -34.548 1.00 75.00 238 PRO A N 1
ATOM 1807 C CA . PRO A 1 238 ? 17.709 -4.778 -35.966 1.00 75.00 238 PRO A CA 1
ATOM 1808 C C . PRO A 1 238 ? 17.704 -3.489 -36.812 1.00 75.00 238 PRO A C 1
ATOM 1810 O O . PRO A 1 238 ? 17.004 -2.531 -36.463 1.00 75.00 238 PRO A O 1
ATOM 1813 N N . PRO A 1 239 ? 18.435 -3.437 -37.939 1.00 74.62 239 PRO A N 1
ATOM 1814 C CA . PRO A 1 239 ? 18.430 -2.269 -38.813 1.00 74.62 239 PRO A CA 1
ATOM 1815 C C . PRO A 1 239 ? 17.012 -1.940 -39.301 1.00 74.62 239 PRO A C 1
ATOM 1817 O O . PRO A 1 239 ? 16.310 -2.812 -39.809 1.00 74.62 239 PRO A O 1
ATOM 1820 N N . GLY A 1 240 ? 16.602 -0.675 -39.180 1.00 78.62 240 GLY A N 1
ATOM 1821 C CA . GLY A 1 240 ? 15.286 -0.210 -39.638 1.00 78.62 240 GLY A CA 1
ATOM 1822 C C . GLY A 1 240 ? 14.115 -0.521 -38.698 1.00 78.62 240 GLY A C 1
ATOM 1823 O O . GLY A 1 240 ? 12.968 -0.346 -39.105 1.00 78.62 240 GLY A O 1
ATOM 1824 N N . LEU A 1 241 ? 14.378 -0.964 -37.463 1.00 81.69 241 LEU A N 1
ATOM 1825 C CA . LEU A 1 241 ? 13.352 -1.136 -36.435 1.00 81.69 241 LEU A CA 1
ATOM 1826 C C . LEU A 1 241 ? 12.674 0.206 -36.101 1.00 81.69 241 LEU A C 1
ATOM 1828 O O . LEU A 1 241 ? 13.353 1.181 -35.780 1.00 81.69 241 LEU A O 1
ATOM 1832 N N . LEU A 1 242 ? 11.340 0.246 -36.137 1.00 85.25 242 LEU A N 1
ATOM 1833 C CA . LEU A 1 242 ? 10.544 1.433 -35.813 1.00 85.25 242 LEU A CA 1
ATOM 1834 C C . LEU A 1 242 ? 9.690 1.167 -34.577 1.00 85.25 242 LEU A C 1
ATOM 1836 O O . LEU A 1 242 ? 8.532 0.774 -34.679 1.00 85.25 242 LEU A O 1
ATOM 1840 N N . ALA A 1 243 ? 10.278 1.366 -33.404 1.00 86.12 243 ALA A N 1
ATOM 1841 C CA . ALA A 1 243 ? 9.595 1.174 -32.135 1.00 86.12 243 ALA A CA 1
ATOM 1842 C C . ALA A 1 243 ? 8.732 2.392 -31.762 1.00 86.12 243 ALA A C 1
ATOM 1844 O O . ALA A 1 243 ? 9.089 3.534 -32.064 1.00 86.12 243 ALA A O 1
ATOM 1845 N N . SER A 1 244 ? 7.603 2.152 -31.089 1.00 91.06 244 SER A N 1
ATOM 1846 C CA . SER A 1 244 ? 6.856 3.245 -30.450 1.00 91.06 244 SER A CA 1
ATOM 1847 C C . SER A 1 244 ? 7.595 3.725 -29.200 1.00 91.06 244 SER A C 1
ATOM 1849 O O . SER A 1 244 ? 8.340 2.966 -28.583 1.00 91.06 244 SER A O 1
ATOM 1851 N N . GLU A 1 245 ? 7.368 4.968 -28.793 1.00 93.12 245 GLU A N 1
ATOM 1852 C CA . GLU A 1 245 ? 7.796 5.421 -27.470 1.00 93.12 245 GLU A CA 1
ATOM 1853 C C . GLU A 1 245 ? 6.913 4.776 -26.391 1.00 93.12 245 GLU A C 1
ATOM 1855 O O . GLU A 1 245 ? 5.688 4.728 -26.536 1.00 93.12 245 GLU A O 1
ATOM 1860 N N . VAL A 1 246 ? 7.521 4.274 -25.314 1.00 94.06 246 VAL A N 1
ATOM 1861 C CA . VAL A 1 246 ? 6.805 3.894 -24.093 1.00 94.06 246 VAL A CA 1
ATOM 1862 C C . VAL A 1 246 ? 6.787 5.085 -23.145 1.00 94.06 246 VAL A C 1
ATOM 1864 O O . VAL A 1 246 ? 7.828 5.623 -22.775 1.00 94.06 246 VAL A O 1
ATOM 1867 N N . LEU A 1 247 ? 5.587 5.494 -22.738 1.00 92.50 247 LEU A N 1
ATOM 1868 C CA . LEU A 1 247 ? 5.414 6.549 -21.748 1.00 92.50 247 LEU A CA 1
ATOM 1869 C C . LEU A 1 247 ? 5.623 5.955 -20.356 1.00 92.50 247 LEU A C 1
ATOM 1871 O O . LEU A 1 247 ? 4.727 5.326 -19.796 1.00 92.50 247 LEU A O 1
ATOM 1875 N N . VAL A 1 248 ? 6.825 6.132 -19.816 1.00 89.44 248 VAL A N 1
ATOM 1876 C CA . VAL A 1 248 ? 7.169 5.672 -18.469 1.00 89.44 248 VAL A CA 1
ATOM 1877 C C . VAL A 1 248 ? 6.651 6.693 -17.463 1.00 89.44 248 VAL A C 1
ATOM 1879 O O . VAL A 1 248 ? 7.159 7.810 -17.391 1.00 89.44 248 VAL A O 1
ATOM 1882 N N . HIS A 1 249 ? 5.614 6.328 -16.711 1.00 84.50 249 HIS A N 1
ATOM 1883 C CA . HIS A 1 249 ? 5.019 7.196 -15.702 1.00 84.50 249 HIS A CA 1
ATOM 1884 C C . HIS A 1 249 ? 4.763 6.449 -14.394 1.00 84.50 249 HIS A C 1
ATOM 1886 O O . HIS A 1 249 ? 4.498 5.249 -14.380 1.00 84.50 249 HIS A O 1
ATOM 1892 N N . GLY A 1 250 ? 4.774 7.206 -13.299 1.00 82.00 250 GLY A N 1
ATOM 1893 C CA . GLY A 1 250 ? 4.558 6.693 -11.952 1.00 82.00 250 GLY A CA 1
ATOM 1894 C C . GLY A 1 250 ? 5.868 6.424 -11.203 1.00 82.00 250 GLY A C 1
ATOM 1895 O O . GLY A 1 250 ? 6.905 6.189 -11.820 1.00 82.00 250 GLY A O 1
ATOM 1896 N N . PRO A 1 251 ? 5.831 6.456 -9.864 1.00 86.19 251 PRO A N 1
ATOM 1897 C CA . PRO A 1 251 ? 7.030 6.410 -9.029 1.00 86.19 251 PRO A CA 1
ATOM 1898 C C . PRO A 1 251 ? 7.714 5.036 -9.016 1.00 86.19 251 PRO A C 1
ATOM 1900 O O . PRO A 1 251 ? 8.851 4.945 -8.566 1.00 86.19 251 PRO A O 1
ATOM 1903 N N . LEU A 1 252 ? 7.037 3.985 -9.499 1.00 89.75 252 LEU A N 1
ATOM 1904 C CA . LEU A 1 252 ? 7.534 2.608 -9.536 1.00 89.75 252 LEU A CA 1
ATOM 1905 C C . LEU A 1 252 ? 7.846 2.087 -10.954 1.00 89.75 252 LEU A C 1
ATOM 1907 O O . LEU A 1 252 ? 7.958 0.876 -11.154 1.00 89.75 252 LEU A O 1
ATOM 1911 N N . ALA A 1 253 ? 7.970 2.985 -11.935 1.00 92.25 253 ALA A N 1
ATOM 1912 C CA . ALA A 1 253 ? 8.316 2.666 -13.318 1.00 92.25 253 ALA A CA 1
ATOM 1913 C C . ALA A 1 253 ? 9.618 3.365 -13.731 1.00 92.25 253 ALA A C 1
ATOM 1915 O O . ALA A 1 253 ? 9.872 4.499 -13.329 1.00 92.25 253 ALA A O 1
ATOM 1916 N N . PHE A 1 254 ? 10.427 2.706 -14.560 1.00 92.81 254 PHE A N 1
ATOM 1917 C CA . PHE A 1 254 ? 11.729 3.211 -14.988 1.00 92.81 254 PHE A CA 1
ATOM 1918 C C . PHE A 1 254 ? 12.045 2.850 -16.446 1.00 92.81 254 PHE A C 1
ATOM 1920 O O . PHE A 1 254 ? 11.702 1.758 -16.915 1.00 92.81 254 PHE A O 1
ATOM 1927 N N . PRO A 1 255 ? 12.686 3.762 -17.199 1.00 93.06 255 PRO A N 1
ATOM 1928 C CA . PRO A 1 255 ? 13.181 3.448 -18.528 1.00 93.06 255 PRO A CA 1
ATOM 1929 C C . PRO A 1 255 ? 14.389 2.512 -18.416 1.00 93.06 255 PRO A C 1
ATOM 1931 O O . PRO A 1 255 ? 15.232 2.685 -17.541 1.00 93.06 255 PRO A O 1
ATOM 1934 N N . ILE A 1 256 ? 14.485 1.537 -19.319 1.00 92.88 256 ILE A N 1
ATOM 1935 C CA . ILE A 1 256 ? 15.641 0.632 -19.406 1.00 92.88 256 ILE A CA 1
ATOM 1936 C C . ILE A 1 256 ? 16.483 0.990 -20.628 1.00 92.88 256 ILE A C 1
ATOM 1938 O O . ILE A 1 256 ? 17.694 1.153 -20.518 1.00 92.88 256 ILE A O 1
ATOM 1942 N N . PHE A 1 257 ? 15.837 1.164 -21.785 1.00 88.88 257 PHE A N 1
ATOM 1943 C CA . PHE A 1 257 ? 16.501 1.646 -22.993 1.00 88.88 257 PHE A CA 1
ATOM 1944 C C . PHE A 1 257 ? 15.789 2.858 -23.575 1.00 88.88 257 PHE A C 1
ATOM 1946 O O . PHE A 1 257 ? 14.565 2.861 -23.758 1.00 88.88 257 PHE A O 1
ATOM 1953 N N . THR A 1 258 ? 16.598 3.860 -23.907 1.00 88.25 258 THR A N 1
ATOM 1954 C CA . THR A 1 258 ? 16.190 5.110 -24.541 1.00 88.25 258 THR A CA 1
ATOM 1955 C C . THR A 1 258 ? 16.973 5.333 -25.827 1.00 88.25 258 THR A C 1
ATOM 1957 O O . THR A 1 258 ? 18.098 4.863 -25.987 1.00 88.25 258 THR A O 1
ATOM 1960 N N . THR A 1 259 ? 16.376 6.055 -26.765 1.00 84.81 259 THR A N 1
ATOM 1961 C CA . THR A 1 259 ? 17.096 6.657 -27.892 1.00 84.81 259 THR A CA 1
ATOM 1962 C C . THR A 1 259 ? 17.995 7.803 -27.414 1.00 84.81 259 THR A C 1
ATOM 1964 O O . THR A 1 259 ? 17.849 8.291 -26.292 1.00 84.81 259 THR A O 1
ATOM 1967 N N . ASP A 1 260 ? 18.890 8.283 -28.283 1.00 83.06 260 ASP A N 1
ATOM 1968 C CA . ASP A 1 260 ? 19.782 9.423 -27.994 1.00 83.06 260 ASP A CA 1
ATOM 1969 C C . ASP A 1 260 ? 19.025 10.706 -27.605 1.00 83.06 260 ASP A C 1
ATOM 1971 O O . ASP A 1 260 ? 19.554 11.554 -26.890 1.00 83.06 260 ASP A O 1
ATOM 1975 N N . ASP A 1 261 ? 17.777 10.855 -28.065 1.00 85.12 261 ASP A N 1
ATOM 1976 C CA . ASP A 1 261 ? 16.887 11.967 -27.709 1.00 85.12 261 ASP A CA 1
ATOM 1977 C C . ASP A 1 261 ? 16.018 11.695 -26.464 1.00 85.12 261 ASP A C 1
ATOM 1979 O O . ASP A 1 261 ? 15.124 12.479 -26.153 1.00 85.12 261 ASP A O 1
ATOM 1983 N N . GLY A 1 262 ? 16.297 10.613 -25.729 1.00 84.44 262 GLY A N 1
ATOM 1984 C CA . GLY A 1 262 ? 15.707 10.311 -24.423 1.00 84.44 262 GLY A CA 1
ATOM 1985 C C . GLY A 1 262 ? 14.363 9.582 -24.457 1.00 84.44 262 GLY A C 1
ATOM 1986 O O . GLY A 1 262 ? 13.783 9.346 -23.399 1.00 84.44 262 GLY A O 1
ATOM 1987 N N . ARG A 1 263 ? 13.855 9.192 -25.632 1.00 89.62 263 ARG A N 1
ATOM 1988 C CA . ARG A 1 263 ? 12.581 8.465 -25.734 1.00 89.62 263 ARG A CA 1
ATOM 1989 C C . ARG A 1 263 ? 12.776 7.002 -25.370 1.00 89.62 263 ARG A C 1
ATOM 1991 O O . ARG A 1 263 ? 13.536 6.285 -26.023 1.00 89.62 263 ARG A O 1
ATOM 1998 N N . ALA A 1 264 ? 12.085 6.552 -24.330 1.00 92.38 264 ALA A N 1
ATOM 1999 C CA . ALA A 1 264 ? 12.117 5.156 -23.927 1.00 92.38 264 ALA A CA 1
ATOM 2000 C C . ALA A 1 264 ? 11.353 4.292 -24.936 1.00 92.38 264 ALA A C 1
ATOM 2002 O O . ALA A 1 264 ? 10.297 4.681 -25.427 1.00 92.38 264 ALA A O 1
ATOM 2003 N N . PHE A 1 265 ? 11.846 3.090 -25.213 1.00 90.81 265 PHE A N 1
ATOM 2004 C CA . PHE A 1 265 ? 11.119 2.068 -25.989 1.00 90.81 265 PHE A CA 1
ATOM 2005 C C . PHE A 1 265 ? 11.139 0.690 -25.303 1.00 90.81 265 PHE A C 1
ATOM 2007 O O . PHE A 1 265 ? 10.485 -0.255 -25.755 1.00 90.81 265 PHE A O 1
ATOM 2014 N N . LEU A 1 266 ? 11.873 0.584 -24.191 1.00 93.31 266 LEU A N 1
ATOM 2015 C CA . LEU A 1 266 ? 11.845 -0.543 -23.274 1.00 93.31 266 LEU A CA 1
ATOM 2016 C C . LEU A 1 266 ? 11.866 -0.006 -21.840 1.00 93.31 266 LEU A C 1
ATOM 2018 O O . LEU A 1 266 ? 12.711 0.825 -21.501 1.00 93.31 266 LEU A O 1
ATOM 2022 N N . ALA A 1 267 ? 10.931 -0.463 -21.012 1.00 95.56 267 ALA A N 1
ATOM 2023 C CA . ALA A 1 267 ? 10.760 0.015 -19.643 1.00 95.56 267 ALA A CA 1
ATOM 2024 C C . ALA A 1 267 ? 10.370 -1.116 -18.691 1.00 95.56 267 ALA A C 1
ATOM 2026 O O . ALA A 1 267 ? 9.767 -2.109 -19.108 1.00 95.56 267 ALA A O 1
ATOM 2027 N N . GLY A 1 268 ? 10.713 -0.940 -17.418 1.00 95.25 268 GLY A N 1
ATOM 2028 C CA . GLY A 1 268 ? 10.334 -1.819 -16.322 1.00 95.25 268 GLY A CA 1
ATOM 2029 C C . GLY A 1 268 ? 9.417 -1.108 -15.336 1.00 95.25 268 GLY A C 1
ATOM 2030 O O . GLY A 1 268 ? 9.448 0.116 -15.222 1.00 95.25 268 GLY A O 1
ATOM 2031 N N . ALA A 1 269 ? 8.586 -1.865 -14.627 1.00 94.12 269 ALA A N 1
ATOM 2032 C CA . ALA A 1 269 ? 7.821 -1.339 -13.502 1.00 94.12 269 ALA A CA 1
ATOM 2033 C C . ALA A 1 269 ? 7.481 -2.417 -12.470 1.00 94.12 269 ALA A C 1
ATOM 2035 O O . ALA A 1 269 ? 7.469 -3.614 -12.774 1.00 94.12 269 ALA A O 1
ATOM 2036 N N . TYR A 1 270 ? 7.158 -1.963 -11.262 1.00 91.69 270 TYR A N 1
ATOM 2037 C CA . TYR A 1 270 ? 6.660 -2.779 -10.159 1.00 91.69 270 TYR A CA 1
ATOM 2038 C C . TYR A 1 270 ? 5.155 -2.589 -9.956 1.00 91.69 270 TYR A C 1
ATOM 2040 O O . TYR A 1 270 ? 4.646 -1.469 -10.018 1.00 91.69 270 TYR A O 1
ATOM 2048 N N . TYR A 1 271 ? 4.444 -3.686 -9.683 1.00 89.31 271 TYR A N 1
ATOM 2049 C CA . TYR A 1 271 ? 3.041 -3.655 -9.267 1.00 89.31 271 TYR A CA 1
ATOM 2050 C C . TYR A 1 271 ? 2.705 -4.844 -8.361 1.00 89.31 271 TYR A C 1
ATOM 2052 O O . TYR A 1 271 ? 2.809 -6.007 -8.752 1.00 89.31 271 TYR A O 1
ATOM 2060 N N . GLY A 1 272 ? 2.255 -4.551 -7.146 1.00 86.69 272 GLY A N 1
ATOM 2061 C CA . GLY A 1 272 ? 2.121 -5.524 -6.067 1.00 86.69 272 GLY A CA 1
ATOM 2062 C C . GLY A 1 272 ? 3.462 -6.197 -5.771 1.00 86.69 272 GLY A C 1
ATOM 2063 O O . GLY A 1 272 ? 4.493 -5.551 -5.637 1.00 86.69 272 GLY A O 1
ATOM 2064 N N . GLN A 1 273 ? 3.430 -7.527 -5.743 1.00 85.38 273 GLN A N 1
ATOM 2065 C CA . GLN A 1 273 ? 4.603 -8.412 -5.673 1.00 85.38 273 GLN A CA 1
ATOM 2066 C C . GLN A 1 273 ? 5.059 -8.880 -7.073 1.00 85.38 273 GLN A C 1
ATOM 2068 O O . GLN A 1 273 ? 5.688 -9.927 -7.252 1.00 85.38 273 GLN A O 1
ATOM 2073 N N . GLY A 1 274 ? 4.617 -8.160 -8.103 1.00 90.19 274 GLY A N 1
ATOM 2074 C CA . GLY A 1 274 ? 4.873 -8.442 -9.502 1.00 90.19 274 GLY A CA 1
ATOM 2075 C C . GLY A 1 274 ? 5.752 -7.379 -10.141 1.00 90.19 274 GLY A C 1
ATOM 2076 O O . GLY A 1 274 ? 5.905 -6.259 -9.651 1.00 90.19 274 GLY A O 1
ATOM 2077 N N . ARG A 1 275 ? 6.300 -7.751 -11.292 1.00 93.25 275 ARG A N 1
ATOM 2078 C CA . ARG A 1 275 ? 7.103 -6.891 -12.151 1.00 93.25 275 ARG A CA 1
ATOM 2079 C C . ARG A 1 275 ? 6.641 -7.028 -13.585 1.00 93.25 275 ARG A C 1
ATOM 2081 O O . ARG A 1 275 ? 6.152 -8.083 -13.989 1.00 93.25 275 ARG A O 1
ATOM 2088 N N . VAL A 1 276 ? 6.827 -5.968 -14.353 1.00 94.19 276 VAL A N 1
ATOM 2089 C CA . VAL A 1 276 ? 6.506 -5.941 -15.775 1.00 94.19 276 VAL A CA 1
ATOM 2090 C C . VAL A 1 276 ? 7.671 -5.352 -16.552 1.00 94.19 276 VAL A C 1
ATOM 2092 O O . VAL A 1 276 ? 8.295 -4.390 -16.113 1.00 94.19 276 VAL A O 1
ATOM 2095 N N . ILE A 1 277 ? 7.947 -5.941 -17.713 1.00 95.81 277 ILE A N 1
ATOM 2096 C CA . ILE A 1 277 ? 8.804 -5.363 -18.745 1.00 95.81 277 ILE A CA 1
ATOM 2097 C C . ILE A 1 277 ? 7.922 -5.099 -19.958 1.00 95.81 277 ILE A C 1
ATOM 2099 O O . ILE A 1 277 ? 7.215 -5.992 -20.428 1.00 95.81 277 ILE A O 1
ATOM 2103 N N . VAL A 1 278 ? 7.964 -3.870 -20.461 1.00 95.00 278 VAL A N 1
ATOM 2104 C CA . VAL A 1 278 ? 7.276 -3.459 -21.683 1.00 95.00 278 VAL A CA 1
ATOM 2105 C C . VAL A 1 278 ? 8.321 -3.183 -22.748 1.00 95.00 278 VAL A C 1
ATOM 2107 O O . VAL A 1 278 ? 9.252 -2.415 -22.523 1.00 95.00 278 VAL A O 1
ATOM 2110 N N . VAL A 1 279 ? 8.138 -3.784 -23.922 1.00 92.56 279 VAL A N 1
ATOM 2111 C CA . VAL A 1 279 ? 8.903 -3.490 -25.134 1.00 92.56 279 VAL A CA 1
ATOM 2112 C C . VAL A 1 279 ? 7.930 -3.145 -26.250 1.00 92.56 279 VAL A C 1
ATOM 2114 O O . VAL A 1 279 ? 6.933 -3.835 -26.455 1.00 92.56 279 VAL A O 1
ATOM 2117 N N . THR A 1 280 ? 8.186 -2.054 -26.961 1.00 91.69 280 THR A N 1
ATOM 2118 C CA . THR A 1 280 ? 7.212 -1.478 -27.902 1.00 91.69 280 THR A CA 1
ATOM 2119 C C . THR A 1 280 ? 7.308 -2.030 -29.321 1.00 91.69 280 THR A C 1
ATOM 2121 O O . THR A 1 280 ? 6.605 -1.549 -30.211 1.00 91.69 280 THR A O 1
ATOM 2124 N N . HIS A 1 281 ? 8.175 -3.021 -29.552 1.00 90.25 281 HIS A N 1
ATOM 2125 C CA . HIS A 1 281 ? 8.338 -3.658 -30.854 1.00 90.25 281 HIS A CA 1
ATOM 2126 C C . HIS A 1 281 ? 8.797 -5.119 -30.725 1.00 90.25 281 HIS A C 1
ATOM 2128 O O . HIS A 1 281 ? 9.842 -5.418 -30.145 1.00 90.25 281 HIS A O 1
ATOM 2134 N N . GLU A 1 282 ? 8.060 -6.044 -31.336 1.00 87.62 282 GLU A N 1
ATOM 2135 C CA . GLU A 1 282 ? 8.292 -7.493 -31.275 1.00 87.62 282 GLU A CA 1
ATOM 2136 C C . GLU A 1 282 ? 9.630 -7.921 -31.891 1.00 87.62 282 GLU A C 1
ATOM 2138 O O . GLU A 1 282 ? 10.253 -8.882 -31.450 1.00 87.62 282 GLU A O 1
ATOM 2143 N N . GLY A 1 283 ? 10.127 -7.167 -32.874 1.00 85.94 283 GLY A N 1
ATOM 2144 C CA . GLY A 1 283 ? 11.454 -7.378 -33.465 1.00 85.94 283 GLY A CA 1
ATOM 2145 C C . GLY A 1 283 ? 12.617 -7.345 -32.459 1.00 85.94 283 GLY A C 1
ATOM 2146 O O . GLY A 1 283 ? 13.648 -7.954 -32.727 1.00 85.94 283 GLY A O 1
ATOM 2147 N N . VAL A 1 284 ? 12.456 -6.701 -31.295 1.00 84.25 284 VAL A N 1
ATOM 2148 C CA . VAL A 1 284 ? 13.465 -6.714 -30.217 1.00 84.25 284 VAL A CA 1
ATOM 2149 C C . VAL A 1 284 ? 13.504 -8.080 -29.514 1.00 84.25 284 VAL A C 1
ATOM 2151 O O . VAL A 1 284 ? 14.575 -8.553 -29.137 1.00 84.25 284 VAL A O 1
ATOM 2154 N N . LEU A 1 285 ? 12.353 -8.753 -29.387 1.00 85.88 285 LEU A N 1
ATOM 2155 C CA . LEU A 1 285 ? 12.246 -10.084 -28.772 1.00 85.88 285 LEU A CA 1
ATOM 2156 C C . LEU A 1 285 ? 12.895 -11.170 -29.640 1.00 85.88 285 LEU A C 1
ATOM 2158 O O . LE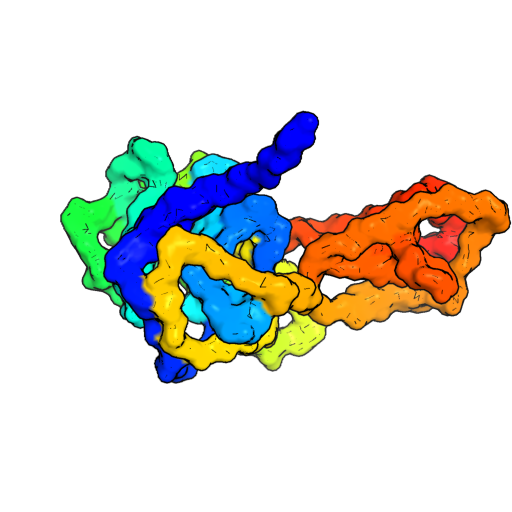U A 1 285 ? 13.479 -12.113 -29.120 1.00 85.88 285 LEU A O 1
ATOM 2162 N N . ASN A 1 286 ? 12.825 -11.018 -30.965 1.00 82.62 286 ASN A N 1
ATOM 2163 C CA . ASN A 1 286 ? 13.345 -11.997 -31.927 1.00 82.62 286 ASN A CA 1
ATOM 2164 C C . ASN A 1 286 ? 14.841 -11.830 -32.236 1.00 82.62 286 ASN A C 1
ATOM 2166 O O . ASN A 1 286 ? 15.381 -12.529 -33.092 1.00 82.62 286 ASN A O 1
ATOM 2170 N N . ASN A 1 287 ? 15.509 -10.877 -31.592 1.00 83.62 287 ASN A N 1
ATOM 2171 C CA . ASN A 1 287 ? 16.902 -10.578 -31.862 1.00 83.62 287 ASN A CA 1
ATOM 2172 C C . ASN A 1 287 ? 17.827 -11.447 -30.999 1.00 83.62 287 ASN A C 1
ATOM 2174 O O . ASN A 1 287 ? 17.945 -11.234 -29.796 1.00 83.62 287 ASN A O 1
ATOM 2178 N N . GLU A 1 288 ? 18.532 -12.394 -31.617 1.00 83.94 288 GLU A N 1
ATOM 2179 C CA . GLU A 1 288 ? 19.457 -13.292 -30.910 1.00 83.94 288 GLU A CA 1
ATOM 2180 C C . GLU A 1 288 ? 20.585 -12.546 -30.180 1.00 83.94 288 GLU A C 1
ATOM 2182 O O . GLU A 1 288 ? 21.028 -12.994 -29.123 1.00 83.94 288 GLU A O 1
ATOM 2187 N N . ALA A 1 289 ? 21.004 -11.372 -30.670 1.00 84.06 289 ALA A N 1
ATOM 2188 C CA . ALA A 1 289 ? 22.001 -10.543 -29.987 1.00 84.06 289 ALA A CA 1
ATOM 2189 C C . ALA A 1 289 ? 21.516 -10.045 -28.612 1.00 84.06 289 ALA A C 1
ATOM 2191 O O . ALA A 1 289 ? 22.323 -9.675 -27.763 1.00 84.06 289 ALA A O 1
ATOM 2192 N N . MET A 1 290 ? 20.201 -10.067 -28.377 1.00 85.62 290 MET A N 1
ATOM 2193 C CA . MET A 1 290 ? 19.565 -9.683 -27.121 1.00 85.62 290 MET A CA 1
ATOM 2194 C C . MET A 1 290 ? 19.357 -10.851 -26.155 1.00 85.62 290 MET A C 1
ATOM 2196 O O . MET A 1 290 ? 18.847 -10.640 -25.057 1.00 85.62 290 MET A O 1
ATOM 2200 N N . ALA A 1 291 ? 19.750 -12.076 -26.514 1.00 88.75 291 ALA A N 1
ATOM 2201 C CA . ALA A 1 291 ? 19.535 -13.247 -25.666 1.00 88.75 291 ALA A CA 1
ATOM 2202 C C . ALA A 1 291 ? 20.087 -13.100 -24.226 1.00 88.75 291 ALA A C 1
ATOM 2204 O O . ALA A 1 291 ? 19.370 -13.485 -23.297 1.00 88.75 291 ALA A O 1
ATOM 2205 N N . PRO A 1 292 ? 21.282 -12.512 -23.980 1.00 90.44 292 PRO A N 1
ATOM 2206 C CA . PRO A 1 292 ? 21.768 -12.285 -22.615 1.00 90.44 292 PRO A CA 1
ATOM 2207 C C . PRO A 1 292 ? 20.861 -11.341 -21.819 1.00 90.44 292 PRO A C 1
ATOM 2209 O O . PRO A 1 292 ? 20.465 -11.666 -20.704 1.00 90.44 292 PRO A O 1
ATOM 2212 N N . PHE A 1 293 ? 20.444 -10.226 -22.427 1.00 92.31 293 PHE A N 1
ATOM 2213 C CA . PHE A 1 293 ? 19.507 -9.287 -21.809 1.00 92.31 293 PHE A CA 1
ATOM 2214 C C . PHE A 1 293 ? 18.168 -9.958 -21.491 1.00 92.31 293 PHE A C 1
ATOM 2216 O O . PHE A 1 293 ? 17.664 -9.831 -20.382 1.00 92.31 293 PHE A O 1
ATOM 2223 N N . TRP A 1 294 ? 17.604 -10.722 -22.431 1.00 92.38 294 TRP A N 1
ATOM 2224 C CA . TRP A 1 294 ? 16.344 -11.429 -22.196 1.00 92.38 294 TRP A CA 1
ATOM 2225 C C . TRP A 1 294 ? 16.469 -12.505 -21.114 1.00 92.38 294 TRP A C 1
ATOM 2227 O O . TRP A 1 294 ? 15.521 -12.729 -20.368 1.00 92.38 294 TRP A O 1
ATOM 2237 N N . THR A 1 295 ? 17.642 -13.121 -20.966 1.00 92.69 295 THR A N 1
ATOM 2238 C CA . THR A 1 295 ? 17.928 -14.033 -19.850 1.00 92.69 295 THR A CA 1
ATOM 2239 C C . THR A 1 295 ? 17.909 -13.284 -18.516 1.00 92.69 295 THR A C 1
ATOM 2241 O O . THR A 1 295 ? 17.250 -13.734 -17.577 1.00 92.69 295 THR A O 1
ATOM 2244 N N . ASN A 1 296 ? 18.542 -12.109 -18.446 1.00 94.62 296 ASN A N 1
ATOM 2245 C CA . ASN A 1 296 ? 18.487 -11.250 -17.262 1.00 94.62 296 ASN A CA 1
ATOM 2246 C C . ASN A 1 296 ? 17.054 -10.802 -16.974 1.00 94.62 296 ASN A C 1
ATOM 2248 O O . ASN A 1 296 ? 16.618 -10.893 -15.837 1.00 94.62 296 ASN A O 1
ATOM 2252 N N . VAL A 1 297 ? 16.284 -10.400 -17.990 1.00 94.94 297 VAL A N 1
ATOM 2253 C CA . VAL A 1 297 ? 14.863 -10.048 -17.847 1.00 94.94 297 VAL A CA 1
ATOM 2254 C C . VAL A 1 297 ? 14.061 -11.206 -17.266 1.00 94.94 297 VAL A C 1
ATOM 2256 O O . VAL A 1 297 ? 13.276 -10.986 -16.353 1.00 94.94 297 VAL A O 1
ATOM 2259 N N . LEU A 1 298 ? 14.249 -12.436 -17.750 1.00 94.19 298 LEU A N 1
ATOM 2260 C CA . LEU A 1 298 ? 13.531 -13.597 -17.221 1.00 94.19 298 LEU A CA 1
ATOM 2261 C C . LEU A 1 298 ? 13.883 -13.852 -15.752 1.00 94.19 298 LEU A C 1
ATOM 2263 O O . LEU A 1 298 ? 12.983 -14.066 -14.947 1.00 94.19 298 LEU A O 1
ATOM 2267 N N . HIS A 1 299 ? 15.162 -13.773 -15.382 1.00 94.00 299 HIS A N 1
ATOM 2268 C CA . HIS A 1 299 ? 15.580 -13.897 -13.983 1.00 94.00 299 HIS A CA 1
ATOM 2269 C C . HIS A 1 299 ? 15.081 -12.747 -13.110 1.00 94.00 299 HIS A C 1
ATOM 2271 O O . HIS A 1 299 ? 14.656 -12.974 -11.976 1.00 94.00 299 HIS A O 1
ATOM 2277 N N . TRP A 1 300 ? 15.098 -11.530 -13.653 1.00 94.44 300 TRP A N 1
ATOM 2278 C CA . TRP A 1 300 ? 14.588 -10.353 -12.980 1.00 94.44 300 TRP A CA 1
ATOM 2279 C C . TRP A 1 300 ? 13.100 -10.510 -12.757 1.00 94.44 300 TRP A C 1
ATOM 2281 O O . TRP A 1 300 ? 12.686 -10.340 -11.639 1.00 94.44 300 TRP A O 1
ATOM 2291 N N . LEU A 1 301 ? 12.297 -10.924 -13.739 1.00 94.44 301 LEU A N 1
ATOM 2292 C CA . LEU A 1 301 ? 10.859 -11.153 -13.565 1.00 94.44 301 LEU A CA 1
ATOM 2293 C C . LEU A 1 301 ? 10.554 -12.282 -12.565 1.00 94.44 301 LEU A C 1
ATOM 2295 O O . LEU A 1 301 ? 9.583 -12.176 -11.813 1.00 94.44 301 LEU A O 1
ATOM 2299 N N . ASP A 1 302 ? 11.393 -13.318 -12.522 1.00 90.56 302 ASP A N 1
ATOM 2300 C CA . ASP A 1 302 ? 11.217 -14.519 -11.698 1.00 90.56 302 ASP A CA 1
ATOM 2301 C C . ASP A 1 302 ? 11.460 -14.305 -10.193 1.00 90.56 302 ASP A C 1
ATOM 2303 O O . ASP A 1 302 ? 10.810 -14.940 -9.369 1.00 90.56 302 ASP A O 1
ATOM 2307 N N . GLU A 1 303 ? 12.355 -13.393 -9.787 1.00 83.06 303 GLU A N 1
ATOM 2308 C CA . GLU A 1 303 ? 12.732 -13.202 -8.362 1.00 83.06 303 GLU A CA 1
ATOM 2309 C C . GLU A 1 303 ? 13.419 -14.398 -7.702 1.00 83.06 303 GLU A C 1
ATOM 2311 O O . GLU A 1 303 ? 13.492 -14.475 -6.479 1.00 83.06 303 GLU A O 1
ATOM 2316 N N . GLY A 1 304 ? 13.893 -15.367 -8.480 1.00 74.94 304 GLY A N 1
ATOM 2317 C CA . GLY A 1 304 ? 14.385 -16.621 -7.918 1.00 74.94 304 GLY A CA 1
ATOM 2318 C C . GLY A 1 304 ? 13.273 -17.594 -7.514 1.00 74.94 304 GLY A C 1
ATOM 2319 O O . GLY A 1 304 ? 13.564 -18.570 -6.819 1.00 74.94 304 GLY A O 1
ATOM 2320 N N . ARG A 1 305 ? 12.030 -17.388 -7.977 1.00 75.25 305 ARG A N 1
ATOM 2321 C CA . ARG A 1 305 ? 10.912 -18.344 -7.895 1.00 75.25 305 ARG A CA 1
ATOM 2322 C C . ARG A 1 305 ? 11.053 -19.461 -8.947 1.00 75.25 305 ARG A C 1
ATOM 2324 O O . ARG A 1 305 ? 10.139 -19.708 -9.726 1.00 75.25 305 ARG A O 1
ATOM 2331 N N . ARG A 1 306 ? 12.197 -20.149 -8.948 1.00 53.06 306 ARG A N 1
ATOM 2332 C CA . ARG A 1 306 ? 12.464 -21.292 -9.839 1.00 53.06 306 ARG A CA 1
ATOM 2333 C C . ARG A 1 306 ? 11.507 -22.462 -9.628 1.00 53.06 306 ARG A C 1
ATOM 2335 O O . ARG A 1 306 ? 11.235 -22.799 -8.453 1.00 53.06 306 ARG A O 1
#

Sequence (306 aa):
MSYQPSQNSHEGDYMSIMRGLRELNLCGPCTPSDLVLIGDHAFPLAMNSQGQVLMAASLYGSGRIVVLGHEDYLSAFPALVENALIWLRGEGSDNPSVAVHHNVWAVAGNFNSSMFQVEVVGAFSSDLKAGVYLTDAYSVDADSKDLVEFMKAGGGVLIAGQAWDWAAQHPKENTLLNFSGNKVSGVAGVYFSDHHGMVENLPVYPQIPSSWMALVVGKDFEDDLEFLLQGVPEFNLPPGLLASEVLVHGPLAFPIFTTDDGRAFLAGAYYGQGRVIVVTHEGVLNNEAMAPFWTNVLHWLDEGRR

Organism: NCBI:txid60296

Radius of gyration: 21.19 Å; Cα contacts (8 Å, |Δi|>4): 627; chains: 1; bounding box: 51×42×65 Å

Solvent-accessible surface area (backbone atoms only — not comparable to full-atom values): 16918 Å² total; per-residue (Å²): 133,82,84,70,73,82,78,78,70,55,48,63,57,50,47,52,31,51,56,92,54,58,60,48,77,39,71,60,95,65,70,24,7,23,43,41,70,75,26,97,56,34,45,46,76,35,58,43,99,72,27,43,23,44,23,33,36,25,47,32,80,62,12,28,39,38,41,34,16,30,49,66,50,56,66,76,35,52,67,46,47,53,29,38,57,59,60,23,31,37,90,94,50,81,64,38,30,31,35,29,28,54,93,50,44,79,46,66,78,73,58,60,71,91,66,40,48,77,44,78,32,91,64,82,58,91,85,56,83,44,29,27,41,37,38,48,25,74,77,35,56,94,39,22,67,57,52,44,51,41,22,37,74,28,23,9,38,40,37,16,28,48,35,32,69,53,36,73,76,39,75,93,56,60,45,62,64,70,35,31,35,19,57,46,37,17,69,29,18,39,30,50,21,60,45,78,28,79,65,46,74,38,75,53,65,88,60,72,66,82,50,82,55,51,65,51,70,54,59,89,54,64,69,58,50,52,54,39,45,57,92,51,92,69,90,79,71,66,89,88,70,83,61,45,74,52,87,75,66,65,36,56,36,43,73,74,42,58,48,99,88,64,50,22,36,28,35,41,33,60,54,41,94,43,63,48,77,51,66,53,42,71,70,63,76,74,33,73,85,40,49,62,40,52,51,30,46,52,51,61,62,46,74,77,72,120

Mean predicted aligned error: 6.62 Å

Foldseek 3Di:
DDDDDPPPVCLVVLCLLCPPPFKDQQVDPDWFFFKFFDASFKFANDADPLRTGQKIKFAAAQFIEIEGRALCCLVSCLSSVQSLLVSRLHPPGQQQEEEEEQVSCVSVVSDDPVRHDYDYDPADDLPDPGLEYEYEQQRQQVPLVVLQVSRSVHHGYYYYRAQLVVCVVVPPDDSCQPRSNNSRCLQRRMGGASDTDDGDTGTRDSDGDDDPSSQAQRDDCPSVLCLLCPPPPDDDADPPDDFDFDDFGGNFKDANDDDPVGGGQWIKGDGRNFIDIHHRDCSSVVDPSCVVSVVSVVCSRCVPVD

Secondary structure (DSSP, 8-state):
---PPP--TTHHHHHHHSTT--EEE--SS--PEEEEE-STT-EEEEE-TTS-EEEEEEEETTEEEEEESSTTHHHH-HHHHHHHHHHHT-TT----EEEEEGGGGGGGGGS-TTT-EEEEESS--TT---SEEEEESSTTSTTHHHHHHHHHTT-EEEEE--HHHHHHHSTTS-HHHHSTTHHHHGGGTEEEEEEEPPP-EEE--SS----GGGGS-SS--HHHHHHHHTT-----PPTT--PPPP---STTEEEEEE-TTS-EEEEEEEETTEEEEEES-GGGTT-GGGHHHHHHHHHHHHTT--

pLDDT: mean 89.45, std 11.44, range [29.34, 98.81]

InterPro domains:
  IPR029062 Class I glutamine amidotransferase-like [G3DSA:3.40.50.880] (126-302)
  IPR029062 Class I glutamine amidotransferase-like [SSF52317] (145-301)
  IPR051244 TRPM8 Channel-Associated Factors [PTHR15730] (12-305)
  IPR060286 TRPM8 channel-associated factor, N-terminal domain [PF27016] (170-305)